Protein AF-A0A1Y3MSD5-F1 (afdb_monomer_lite)

Secondary structure (DSSP, 8-state):
------------------PPEEEEEEE--S-TTSEEEEEETTEEEEPEEEETTEEEEEEE--S--EEEEEEE-TTS-EEEE-SS-EE--GGGGGS-EETT-------PPPPP--S--S-SS--TT-PPPPTT----------HHHHHHHHH--B-GGG-B-PPPP-GGG----TTS-HHHHHHHHHHHHHHHHSPPP---------------------

Sequence (218 aa):
MKFQNIAFTLTNLAIMVRAAIWKFNAVSLMDPSYTLGIKYENNIIKMESTNFPVFTANITSSSSTEYKYVILNSNGNIVSEEEFDRNYTSSVSSINEVFNRKNKNVTIKSLPQVYEKFFKDGTTNYKKYEDNQIYTVYAKCDEETYKELKYKPLLEEYVKNEVGYDVNLLVNDAEFGLKQWIEMRSGQCKKYVTPPKKVVVTKVVTKVVTKVVTKTKQ

Foldseek 3Di:
DDDDDDDDPPPPPPPPPQFDKDKAKEFEPDDPQKWKWKQDPNDIGTWDDPDPRITMDIDRDDDAQKMWMFIAGPVRDTPDTAPDIDGDDPCNNVDYHYHNDDDDDDDDDDDPPPDDDPDPPDPPPDDDDDPPADFDDDDPDDPVVVVCCVVPQADPPRDGPDDDDDPVRRDRPCVCPPVNVCVVVVVVVCVVPPPPDPPPPPPPDDDDDDDDDDDDDD

Radius of gyration: 34.6 Å; chains: 1; bounding box: 72×58×151 Å

Structure (mmCIF, N/CA/C/O backbone):
data_AF-A0A1Y3MSD5-F1
#
_entry.id   AF-A0A1Y3MSD5-F1
#
loop_
_atom_site.group_PDB
_atom_site.id
_atom_site.type_symbol
_atom_site.label_atom_id
_atom_site.label_alt_id
_atom_site.label_comp_id
_atom_site.label_asym_id
_atom_site.label_entity_id
_atom_site.label_seq_id
_atom_site.pdbx_PDB_ins_code
_atom_site.Cartn_x
_atom_site.Cartn_y
_atom_site.Cartn_z
_atom_site.occupancy
_atom_site.B_iso_or_equiv
_atom_site.auth_seq_id
_atom_site.auth_comp_id
_atom_site.auth_asym_id
_atom_site.auth_atom_id
_atom_site.pdbx_PDB_model_num
ATOM 1 N N . MET A 1 1 ? -28.214 35.144 58.617 1.00 39.72 1 MET A N 1
ATOM 2 C CA . MET A 1 1 ? -28.220 34.174 57.499 1.00 39.72 1 MET A CA 1
ATOM 3 C C . MET A 1 1 ? -27.413 34.774 56.361 1.00 39.72 1 MET A C 1
ATOM 5 O O . MET A 1 1 ? -27.698 35.903 55.988 1.00 39.72 1 MET A O 1
ATOM 9 N N . LYS A 1 2 ? -26.333 34.112 55.928 1.00 37.09 2 LYS A N 1
ATOM 10 C CA . LYS A 1 2 ? -25.334 34.654 54.991 1.00 37.09 2 LYS A CA 1
ATOM 11 C C . LYS A 1 2 ? -25.398 33.931 53.638 1.00 37.09 2 LYS A C 1
ATOM 13 O O . LYS A 1 2 ? -25.642 32.733 53.587 1.00 37.09 2 LYS A O 1
ATOM 18 N N . PHE A 1 3 ? -25.200 34.752 52.613 1.00 46.25 3 PHE A N 1
ATOM 19 C CA . PHE A 1 3 ? -25.298 34.611 51.161 1.00 46.25 3 PHE A CA 1
ATOM 20 C C . PHE A 1 3 ? -25.079 33.239 50.502 1.00 46.25 3 PHE A C 1
ATOM 22 O O . PHE A 1 3 ? -24.047 32.592 50.661 1.00 46.25 3 PHE A O 1
ATOM 29 N N . GLN A 1 4 ? -26.073 32.901 49.673 1.00 60.88 4 GLN A N 1
ATOM 30 C CA . GLN A 1 4 ? -26.041 31.961 48.554 1.00 60.88 4 GLN A CA 1
ATOM 31 C C . GLN A 1 4 ? -25.324 32.560 47.325 1.00 60.88 4 GLN A C 1
ATOM 33 O O . GLN A 1 4 ? -25.215 33.779 47.200 1.00 60.88 4 GLN A O 1
ATOM 38 N N . ASN A 1 5 ? -24.991 31.660 46.389 1.00 52.12 5 ASN A N 1
ATOM 39 C CA . ASN A 1 5 ? -24.639 31.847 44.971 1.00 52.12 5 ASN A CA 1
ATOM 40 C C . ASN A 1 5 ? -23.141 31.811 44.628 1.00 52.12 5 ASN A C 1
ATOM 42 O O . ASN A 1 5 ? -22.511 32.825 44.346 1.00 52.12 5 ASN A O 1
ATOM 46 N N . ILE A 1 6 ? -22.607 30.586 44.554 1.00 63.12 6 ILE A N 1
ATOM 47 C CA . ILE A 1 6 ? -21.415 30.269 43.759 1.00 63.12 6 ILE A CA 1
ATOM 48 C C . ILE A 1 6 ? -21.888 30.051 42.318 1.00 63.12 6 ILE A C 1
ATOM 50 O O . ILE A 1 6 ? -22.542 29.055 42.011 1.00 63.12 6 ILE A O 1
ATOM 54 N N . ALA A 1 7 ? -21.590 31.009 41.443 1.00 58.91 7 ALA A N 1
ATOM 55 C CA . ALA A 1 7 ? -21.810 30.890 40.010 1.00 58.91 7 ALA A CA 1
ATOM 56 C C . ALA A 1 7 ? -20.766 29.932 39.411 1.00 58.91 7 ALA A C 1
ATOM 58 O O . ALA A 1 7 ? -19.595 30.279 39.282 1.00 58.91 7 ALA A O 1
ATOM 59 N N . PHE A 1 8 ? -21.192 28.720 39.054 1.00 57.91 8 PHE A N 1
ATOM 60 C CA . PHE A 1 8 ? -20.407 27.794 38.238 1.00 57.91 8 PHE A CA 1
ATOM 61 C C . PHE A 1 8 ? -20.522 28.228 36.771 1.00 57.91 8 PHE A C 1
ATOM 63 O O . PHE A 1 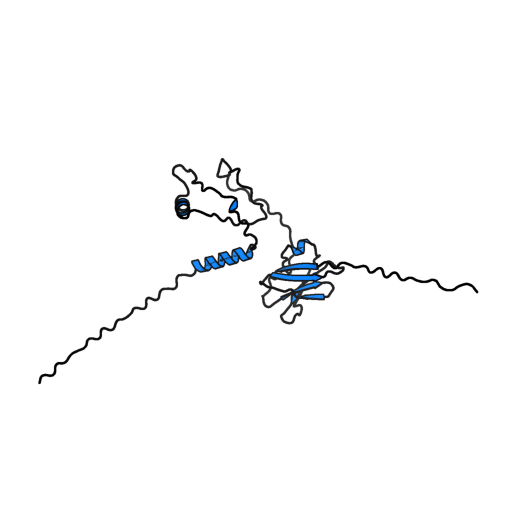8 ? -21.443 27.833 36.056 1.00 57.91 8 PHE A O 1
ATOM 70 N N . THR A 1 9 ? -19.607 29.078 36.308 1.00 60.19 9 THR A N 1
ATOM 71 C CA . THR A 1 9 ? -19.428 29.320 34.874 1.00 60.19 9 THR A CA 1
ATOM 72 C C . THR A 1 9 ? -18.738 28.101 34.271 1.00 60.19 9 THR A C 1
ATOM 74 O O . THR A 1 9 ? -17.520 27.958 34.306 1.00 60.19 9 THR A O 1
ATOM 77 N N . LEU A 1 10 ? -19.555 27.183 33.758 1.00 54.72 10 LEU A N 1
ATOM 78 C CA . LEU A 1 10 ? -19.132 25.997 33.024 1.00 54.72 10 LEU A CA 1
ATOM 79 C C . LEU A 1 10 ? -18.496 26.443 31.695 1.00 54.72 10 LEU A C 1
ATOM 81 O O . LEU A 1 10 ? -19.175 26.630 30.685 1.00 54.72 10 LEU A O 1
ATOM 85 N N . THR A 1 11 ? -17.188 26.681 31.695 1.00 59.94 11 THR A N 1
ATOM 86 C CA . THR A 1 11 ? -16.409 26.881 30.474 1.00 59.94 11 THR A CA 1
ATOM 87 C C . THR A 1 11 ? -16.368 25.562 29.708 1.00 59.94 11 THR A C 1
ATOM 89 O O . THR A 1 11 ? -15.541 24.693 29.969 1.00 59.94 11 THR A O 1
ATOM 92 N N . ASN A 1 12 ? -17.282 25.409 28.746 1.00 54.91 12 ASN A N 1
ATOM 93 C CA . ASN A 1 12 ? -17.209 24.382 27.711 1.00 54.91 12 ASN A CA 1
ATOM 94 C C . ASN A 1 12 ? -15.973 24.652 26.847 1.00 54.91 12 ASN A C 1
ATOM 96 O O . ASN A 1 12 ? -16.038 25.332 25.823 1.00 54.91 12 ASN A O 1
ATOM 100 N N . LEU A 1 13 ? -14.824 24.148 27.292 1.00 65.38 13 LEU A N 1
ATOM 101 C CA . LEU A 1 13 ? -13.618 24.082 26.490 1.00 65.38 13 LEU A CA 1
ATOM 102 C C . LEU A 1 13 ? -13.884 23.057 25.382 1.00 65.38 13 LEU A C 1
ATOM 104 O O . LEU A 1 13 ? -13.690 21.858 25.561 1.00 65.38 13 LEU A O 1
ATOM 108 N N . ALA A 1 14 ? -14.415 23.528 24.255 1.00 68.62 14 ALA A N 1
ATOM 109 C CA . ALA A 1 14 ? -14.602 22.720 23.065 1.00 68.62 14 ALA A CA 1
ATOM 110 C C . ALA A 1 14 ? -13.220 22.321 22.536 1.00 68.62 14 ALA A C 1
ATOM 112 O O . ALA A 1 14 ? -12.566 23.073 21.811 1.00 68.62 14 ALA A O 1
ATOM 113 N N . ILE A 1 15 ? -12.750 21.142 22.937 1.00 66.00 15 ILE A N 1
ATOM 114 C CA . ILE A 1 15 ? -11.552 20.529 22.378 1.00 66.00 15 ILE A CA 1
ATOM 115 C C . ILE A 1 15 ? -11.908 20.136 20.942 1.00 66.00 15 ILE A C 1
ATOM 117 O O . ILE A 1 15 ? -12.483 19.080 20.691 1.00 66.00 15 ILE A O 1
ATOM 121 N N . MET A 1 16 ? -11.602 21.014 19.986 1.00 64.50 16 MET A N 1
ATOM 122 C CA . MET A 1 16 ? -11.634 20.680 18.565 1.00 64.50 16 MET A CA 1
ATOM 123 C C . MET A 1 16 ? -10.476 19.727 18.268 1.00 64.50 16 MET A C 1
ATOM 125 O O . MET A 1 16 ? -9.394 20.143 17.851 1.00 64.50 16 MET A O 1
ATOM 129 N N . VAL A 1 17 ? -10.695 18.435 18.508 1.00 73.81 17 VAL A N 1
ATOM 130 C CA . VAL A 1 17 ? -9.801 17.392 18.010 1.00 73.81 17 VAL A CA 1
ATOM 131 C C . VAL A 1 17 ? -9.923 17.410 16.491 1.00 73.81 17 VAL A C 1
ATOM 133 O O . VAL A 1 17 ? -10.960 17.057 15.931 1.00 73.81 17 VAL A O 1
ATOM 136 N N . ARG A 1 18 ? -8.881 17.887 15.807 1.00 78.75 18 ARG A N 1
ATOM 137 C CA . ARG A 1 18 ? -8.801 17.784 14.349 1.00 78.75 18 ARG A CA 1
ATOM 138 C C . ARG A 1 18 ? -8.644 16.308 14.003 1.00 78.75 18 ARG A C 1
ATOM 140 O O . ARG A 1 18 ? -7.556 15.762 14.161 1.00 78.75 18 ARG A O 1
ATOM 147 N N . ALA A 1 19 ? -9.724 15.678 13.559 1.00 87.06 19 ALA A N 1
ATOM 148 C CA . ALA A 1 19 ? -9.664 14.322 13.039 1.00 87.06 19 ALA A CA 1
ATOM 149 C C . ALA A 1 19 ? -8.763 14.300 11.794 1.00 87.06 19 ALA A C 1
ATOM 151 O O . ALA A 1 19 ? -8.952 15.093 10.866 1.00 87.06 19 ALA A O 1
ATOM 152 N N . ALA A 1 20 ? -7.747 13.439 11.792 1.00 93.19 20 ALA A N 1
ATOM 153 C CA . ALA A 1 20 ? -6.857 13.287 10.648 1.00 93.19 20 ALA A CA 1
ATOM 154 C C . ALA A 1 20 ? -7.530 12.398 9.597 1.00 93.19 20 ALA A C 1
ATOM 156 O O . ALA A 1 20 ? -8.211 11.441 9.941 1.00 93.19 20 ALA A O 1
ATOM 157 N N . ILE A 1 21 ? -7.340 12.678 8.309 1.00 96.19 21 ILE A N 1
ATOM 158 C CA . ILE A 1 21 ? -7.820 11.782 7.248 1.00 96.19 21 ILE A CA 1
ATOM 159 C C . ILE A 1 21 ? -6.703 10.792 6.927 1.00 96.19 21 ILE A C 1
ATOM 161 O O . ILE A 1 21 ? -5.599 11.188 6.550 1.00 96.19 21 ILE A O 1
ATOM 165 N N . TRP A 1 22 ? -6.981 9.506 7.090 1.00 97.19 22 TRP A N 1
ATOM 166 C CA . TRP A 1 22 ? -6.072 8.408 6.787 1.00 97.19 22 TRP A CA 1
ATOM 167 C C . TRP A 1 22 ? -6.411 7.800 5.447 1.00 97.19 22 TRP A C 1
ATOM 169 O O . TRP A 1 22 ? -7.567 7.482 5.181 1.00 97.19 22 TRP A O 1
ATOM 179 N N . LYS A 1 23 ? -5.387 7.629 4.615 1.00 97.88 23 LYS A N 1
ATOM 180 C CA . LYS A 1 23 ? -5.508 7.045 3.286 1.00 97.88 23 LYS A CA 1
ATOM 181 C C . LYS A 1 23 ? -4.870 5.668 3.302 1.00 97.88 23 LYS A C 1
ATOM 183 O O . LYS A 1 23 ? -3.721 5.524 3.712 1.00 97.88 23 LYS A O 1
ATOM 188 N N . PHE A 1 24 ? -5.602 4.685 2.804 1.00 98.12 24 PHE A N 1
ATOM 189 C CA . PHE A 1 24 ? -5.160 3.302 2.725 1.00 98.12 24 PHE A CA 1
ATOM 190 C C . PHE A 1 24 ? -5.106 2.863 1.268 1.00 98.12 24 PHE A C 1
ATOM 192 O O . PHE A 1 24 ? -6.048 3.115 0.513 1.00 98.12 24 PHE A O 1
ATOM 199 N N . ASN A 1 25 ? -4.031 2.168 0.897 1.00 97.94 25 ASN A N 1
ATOM 200 C CA . ASN A 1 25 ? -3.941 1.433 -0.360 1.00 97.94 25 ASN A CA 1
ATOM 201 C C . ASN A 1 25 ? -3.532 -0.003 -0.033 1.00 97.94 25 ASN A C 1
ATOM 203 O O . ASN A 1 25 ? -2.494 -0.240 0.589 1.00 97.94 25 ASN A O 1
ATOM 207 N N . ALA A 1 26 ? -4.346 -0.960 -0.456 1.00 98.00 26 ALA A N 1
ATOM 208 C CA . ALA A 1 26 ? -4.125 -2.360 -0.144 1.00 98.00 26 ALA A CA 1
ATOM 209 C C . ALA A 1 26 ? -4.405 -3.252 -1.351 1.00 98.00 26 ALA A C 1
ATOM 211 O O . ALA A 1 26 ? -5.221 -2.942 -2.216 1.00 98.00 26 ALA A O 1
ATOM 212 N N . VAL A 1 27 ? -3.696 -4.371 -1.414 1.00 97.94 27 VAL A N 1
ATOM 213 C CA . VAL A 1 27 ? -3.759 -5.347 -2.494 1.00 97.94 27 VAL A CA 1
ATOM 214 C C . VAL A 1 27 ? -4.352 -6.635 -1.955 1.00 97.94 27 VAL A C 1
ATOM 216 O O . VAL A 1 27 ? -3.830 -7.221 -1.002 1.00 97.94 27 VAL A O 1
ATOM 219 N N . SER A 1 28 ? -5.417 -7.100 -2.603 1.00 96.94 28 SER A N 1
ATOM 220 C CA . SER A 1 28 ? -5.990 -8.417 -2.340 1.00 96.94 28 SER A CA 1
ATOM 221 C C . SER A 1 28 ? -5.405 -9.457 -3.294 1.00 96.94 28 SER A C 1
ATOM 223 O O . SER A 1 28 ? -5.269 -9.212 -4.488 1.00 96.94 28 SER A O 1
ATOM 225 N N . LEU A 1 29 ? -5.063 -10.636 -2.776 1.00 95.56 29 LEU A N 1
ATOM 226 C CA . LEU A 1 29 ? -4.683 -11.798 -3.594 1.00 95.56 29 LEU A CA 1
ATOM 227 C C . LEU A 1 29 ? -5.843 -12.793 -3.761 1.00 95.56 29 LEU A C 1
ATOM 229 O O . LEU A 1 29 ? -5.648 -13.871 -4.317 1.00 95.56 29 LEU A O 1
ATOM 233 N N . MET A 1 30 ? -7.023 -12.449 -3.242 1.00 95.69 30 MET A N 1
ATOM 234 C CA . MET A 1 30 ? -8.229 -13.273 -3.330 1.00 95.69 30 MET A CA 1
ATOM 235 C C . MET A 1 30 ? -8.888 -13.136 -4.706 1.00 95.69 30 MET A C 1
ATOM 237 O O . MET A 1 30 ? -8.516 -12.277 -5.501 1.00 95.69 30 MET A O 1
ATOM 241 N N . ASP A 1 31 ? -9.886 -13.975 -4.980 1.00 96.62 31 ASP A N 1
ATOM 242 C CA . ASP A 1 31 ? -10.682 -13.888 -6.205 1.00 96.62 31 ASP A CA 1
ATOM 243 C C . ASP A 1 31 ? -11.379 -12.508 -6.346 1.00 96.62 31 ASP A C 1
ATOM 245 O O . ASP A 1 31 ? -11.819 -11.952 -5.332 1.00 96.62 31 ASP A O 1
ATOM 249 N N . PRO A 1 32 ? -11.519 -11.947 -7.567 1.00 96.38 32 PRO A N 1
ATOM 250 C CA . PRO A 1 32 ? -12.167 -10.650 -7.795 1.00 96.38 32 PRO A CA 1
ATOM 251 C C . PRO A 1 32 ? -13.628 -10.545 -7.333 1.00 96.38 32 PRO A C 1
ATOM 253 O O . PRO A 1 32 ? -14.146 -9.436 -7.224 1.00 96.38 32 PRO A O 1
ATOM 256 N N . SER A 1 33 ? -14.310 -11.666 -7.071 1.00 96.81 33 SER A N 1
ATOM 257 C CA . SER A 1 33 ? -15.660 -11.676 -6.487 1.00 96.81 33 SER A CA 1
ATOM 258 C C . SER A 1 33 ? -15.710 -11.186 -5.034 1.00 96.81 33 SER A C 1
ATOM 260 O O . SER A 1 33 ? -16.786 -10.843 -4.539 1.00 96.81 33 SER A O 1
ATOM 262 N N . TYR A 1 34 ? -14.564 -11.119 -4.352 1.00 98.25 34 TYR A N 1
ATOM 263 C CA . TYR A 1 34 ? -14.452 -10.585 -3.000 1.00 98.25 34 TYR A CA 1
ATOM 264 C C . TYR A 1 34 ? -14.049 -9.111 -2.997 1.00 98.25 34 TYR A C 1
ATOM 266 O O . TYR A 1 34 ? -13.309 -8.633 -3.855 1.00 98.25 34 TYR A O 1
ATOM 274 N N . THR A 1 35 ? -14.492 -8.386 -1.972 1.00 98.31 35 THR A N 1
ATOM 275 C CA . THR A 1 35 ? -14.059 -7.007 -1.714 1.00 98.31 35 THR A CA 1
ATOM 276 C C . THR A 1 35 ? -13.178 -6.948 -0.470 1.00 98.31 35 THR A C 1
ATOM 278 O O . THR A 1 35 ? -13.358 -7.729 0.461 1.00 98.31 35 THR A O 1
ATOM 281 N N . LEU A 1 36 ? -12.225 -6.019 -0.438 1.00 98.56 36 LEU A N 1
ATOM 282 C CA . LEU A 1 36 ? -11.431 -5.739 0.754 1.00 98.56 36 LEU A CA 1
ATOM 283 C C . LEU A 1 36 ? -12.148 -4.703 1.635 1.00 98.56 36 LEU A C 1
ATOM 285 O O . LEU A 1 36 ? -12.780 -3.774 1.135 1.00 98.56 36 LEU A O 1
ATOM 289 N N . GLY A 1 37 ? -12.053 -4.855 2.947 1.00 98.56 37 GLY A N 1
ATOM 290 C CA . GLY A 1 37 ? -12.525 -3.896 3.937 1.00 98.56 37 GLY A CA 1
ATOM 291 C C . GLY A 1 37 ? -11.444 -3.600 4.970 1.00 98.56 37 GLY A C 1
ATOM 292 O O . GLY A 1 37 ? -10.479 -4.352 5.111 1.00 98.56 37 GLY A O 1
ATOM 293 N N . ILE A 1 38 ? -11.628 -2.514 5.711 1.00 98.44 38 ILE A N 1
ATOM 294 C CA . ILE A 1 38 ? -10.811 -2.149 6.867 1.00 98.44 38 ILE A CA 1
ATOM 295 C C . ILE A 1 38 ? -11.693 -2.243 8.102 1.00 98.44 38 ILE A C 1
ATOM 297 O O . ILE A 1 38 ? -12.754 -1.623 8.161 1.00 98.44 38 ILE A O 1
ATOM 301 N N . LYS A 1 39 ? -11.248 -3.012 9.090 1.00 98.12 39 LYS A N 1
ATOM 302 C CA . LYS A 1 39 ? -11.849 -3.077 10.416 1.00 98.12 39 LYS A CA 1
ATOM 303 C C . LYS A 1 39 ? -11.087 -2.134 11.345 1.00 98.12 39 LYS A C 1
ATOM 305 O O . LYS A 1 39 ? -9.883 -2.300 11.539 1.00 98.12 39 LYS A O 1
ATOM 310 N N . TYR A 1 40 ? -11.789 -1.144 11.884 1.00 97.19 40 TYR A N 1
ATOM 311 C CA . TYR A 1 40 ? -11.249 -0.061 12.706 1.00 97.19 40 TYR A CA 1
ATOM 312 C C . TYR A 1 40 ? -12.271 0.327 13.782 1.00 97.19 40 TYR A C 1
ATOM 314 O O . TYR A 1 40 ? -13.419 0.615 13.454 1.00 97.19 40 TYR A O 1
ATOM 322 N N . GLU A 1 41 ? -11.882 0.303 15.062 1.00 95.31 41 GLU A N 1
ATOM 323 C CA . GLU A 1 41 ? -12.768 0.613 16.206 1.00 95.31 41 GLU A CA 1
ATOM 324 C C . GLU A 1 41 ? -14.131 -0.113 16.157 1.00 95.31 41 GLU A C 1
ATOM 326 O O . GLU A 1 41 ? -15.186 0.492 16.322 1.00 95.31 41 GLU A O 1
ATOM 331 N N . ASN A 1 42 ? -14.121 -1.424 15.885 1.00 95.00 42 ASN A N 1
ATOM 332 C CA . ASN A 1 42 ? -15.314 -2.270 15.681 1.00 95.00 42 ASN A CA 1
ATOM 333 C C . ASN A 1 42 ? -16.205 -1.907 14.480 1.00 95.00 42 ASN A C 1
ATOM 335 O O . ASN A 1 42 ? -17.196 -2.592 14.234 1.00 95.00 42 ASN A O 1
ATOM 339 N N . ASN A 1 43 ? -15.842 -0.896 13.696 1.00 96.38 43 ASN A N 1
ATOM 340 C CA . ASN A 1 43 ? -16.503 -0.564 12.444 1.00 96.38 43 ASN A CA 1
ATOM 341 C C . ASN A 1 43 ? -15.796 -1.252 11.279 1.00 96.38 43 ASN A C 1
ATOM 343 O O . ASN A 1 43 ? -14.582 -1.455 11.300 1.00 96.38 43 ASN A O 1
ATOM 347 N N . ILE A 1 44 ? -16.559 -1.597 10.247 1.00 98.12 44 ILE A N 1
ATOM 348 C CA . ILE A 1 44 ? -16.033 -2.166 9.007 1.00 98.12 44 ILE A CA 1
ATOM 349 C C . ILE A 1 44 ? -16.327 -1.176 7.893 1.00 98.12 44 ILE A C 1
ATOM 351 O O . ILE A 1 44 ? -17.481 -0.848 7.626 1.00 98.12 44 ILE A O 1
ATOM 355 N N . ILE A 1 45 ? -15.274 -0.716 7.234 1.00 98.12 45 ILE A N 1
ATOM 356 C CA . ILE A 1 45 ? -15.354 0.209 6.113 1.00 98.12 45 ILE A CA 1
ATOM 357 C C . ILE A 1 45 ? -14.964 -0.566 4.862 1.00 98.12 45 ILE A C 1
ATOM 359 O O . ILE A 1 45 ? -13.838 -1.050 4.740 1.00 98.12 45 ILE A O 1
ATOM 363 N N . LYS A 1 46 ? -15.910 -0.711 3.934 1.00 98.38 46 LYS A N 1
ATOM 364 C CA . LYS A 1 46 ? -15.657 -1.331 2.633 1.00 98.38 46 LYS A CA 1
ATOM 365 C C . LYS A 1 46 ? -14.696 -0.447 1.833 1.00 98.38 46 LYS A C 1
ATOM 367 O O . LYS A 1 46 ? -14.887 0.764 1.767 1.00 98.38 46 LYS A O 1
ATOM 372 N N . MET A 1 47 ? -13.663 -1.048 1.249 1.00 98.44 47 MET A N 1
ATOM 373 C CA . MET A 1 47 ? -12.743 -0.347 0.358 1.00 98.44 47 MET A CA 1
ATOM 374 C C . MET A 1 47 ? -13.240 -0.422 -1.085 1.00 98.44 47 MET A C 1
ATOM 376 O O . MET A 1 47 ? -13.833 -1.419 -1.499 1.00 98.44 47 MET A O 1
ATOM 380 N N . GLU A 1 48 ? -12.930 0.605 -1.867 1.00 98.00 48 GLU A N 1
ATOM 381 C CA . GLU A 1 48 ? -13.300 0.687 -3.278 1.00 98.00 48 GLU A CA 1
ATOM 382 C C . GLU A 1 48 ? -12.116 0.301 -4.169 1.00 98.00 48 GLU A C 1
ATOM 384 O O . GLU A 1 48 ? -10.965 0.621 -3.864 1.00 98.00 48 GLU A O 1
ATOM 389 N N . SER A 1 49 ? -12.383 -0.370 -5.291 1.00 97.00 49 SER A N 1
ATOM 390 C CA . SER A 1 49 ? -11.366 -0.721 -6.288 1.00 97.00 49 SER A CA 1
ATOM 391 C C . SER A 1 49 ? -11.738 -0.141 -7.643 1.00 97.00 49 SER A C 1
ATOM 393 O O . SER A 1 49 ? -12.793 -0.451 -8.189 1.00 97.00 49 SER A O 1
ATOM 395 N N . THR A 1 50 ? -10.854 0.685 -8.200 1.00 90.88 50 THR A N 1
ATOM 396 C CA . THR A 1 50 ? -10.951 1.119 -9.600 1.00 90.88 50 THR A CA 1
ATOM 397 C C . THR A 1 50 ? -10.286 0.112 -10.535 1.00 90.88 50 THR A C 1
ATOM 399 O O . THR A 1 50 ? -10.814 -0.164 -11.606 1.00 90.88 50 THR A O 1
ATOM 402 N N . ASN A 1 51 ? -9.160 -0.471 -10.106 1.00 89.25 51 ASN A N 1
ATOM 403 C CA . ASN A 1 51 ? -8.389 -1.469 -10.842 1.00 89.25 51 ASN A CA 1
ATOM 404 C C . ASN A 1 51 ? -7.997 -2.623 -9.907 1.00 89.25 51 ASN A C 1
ATOM 406 O O . ASN A 1 51 ? -7.055 -2.507 -9.113 1.00 89.25 51 ASN A O 1
ATOM 410 N N . PHE A 1 52 ? -8.685 -3.762 -10.027 1.00 91.31 52 PHE A N 1
ATOM 411 C CA . PHE A 1 52 ? -8.312 -4.980 -9.306 1.00 91.31 52 PHE A CA 1
ATOM 412 C C . PHE A 1 52 ? -6.857 -5.355 -9.637 1.00 91.31 52 PHE A C 1
ATOM 414 O O . PHE A 1 52 ? -6.454 -5.287 -10.804 1.00 91.31 52 PHE A O 1
ATOM 421 N N . PRO A 1 53 ? -6.023 -5.744 -8.654 1.00 96.81 53 PRO A N 1
ATOM 422 C CA . PRO A 1 53 ? -6.295 -6.118 -7.262 1.00 96.81 53 PRO A CA 1
ATOM 423 C C . PRO A 1 53 ? -6.115 -5.001 -6.221 1.00 96.81 53 PRO A C 1
ATOM 425 O O . PRO A 1 53 ? -5.960 -5.306 -5.039 1.00 96.81 53 PRO A O 1
ATOM 428 N N . VAL A 1 54 ? -6.049 -3.730 -6.628 1.00 97.12 54 VAL A N 1
ATOM 429 C CA . VAL A 1 54 ? -5.774 -2.607 -5.717 1.00 97.12 54 VAL A CA 1
ATOM 430 C C . VAL A 1 54 ? -7.080 -2.016 -5.193 1.00 97.12 54 VAL A C 1
ATOM 432 O O . VAL A 1 54 ? -7.978 -1.693 -5.968 1.00 97.12 54 VAL A O 1
ATOM 435 N N . PHE A 1 55 ? -7.157 -1.841 -3.881 1.00 98.31 55 PHE A N 1
ATOM 436 C CA . PHE A 1 55 ? -8.274 -1.247 -3.161 1.00 98.31 55 PHE A CA 1
ATOM 437 C C . PHE A 1 55 ? -7.799 -0.008 -2.408 1.00 98.31 55 PHE A C 1
ATOM 439 O O . PHE A 1 55 ? -6.680 0.032 -1.891 1.00 98.31 55 PHE A O 1
ATOM 446 N N . THR A 1 56 ? -8.665 0.995 -2.325 1.00 98.38 56 THR A N 1
ATOM 447 C CA . THR A 1 56 ? -8.393 2.265 -1.650 1.00 98.38 56 THR A CA 1
ATOM 448 C C . THR A 1 56 ? -9.548 2.657 -0.741 1.00 98.38 56 THR A C 1
ATOM 450 O O . THR A 1 56 ? -10.709 2.380 -1.043 1.00 98.38 56 THR A O 1
ATOM 453 N N . ALA A 1 57 ? -9.229 3.299 0.377 1.00 98.25 57 ALA A N 1
ATOM 454 C CA . ALA A 1 57 ? -10.217 3.881 1.276 1.00 98.25 57 ALA A CA 1
ATOM 455 C C . ALA A 1 57 ? -9.626 5.076 2.022 1.00 98.25 57 ALA A C 1
ATOM 457 O O . ALA A 1 57 ? -8.417 5.138 2.257 1.00 98.25 57 ALA A O 1
ATOM 458 N N . ASN A 1 58 ? -10.504 5.996 2.416 1.00 97.88 58 ASN A N 1
ATOM 459 C CA . ASN A 1 58 ? -10.173 7.095 3.310 1.00 97.88 58 ASN A CA 1
ATOM 460 C C . ASN A 1 58 ? -10.997 6.953 4.591 1.00 97.88 58 ASN A C 1
ATOM 462 O O . ASN A 1 58 ? -12.209 6.754 4.520 1.00 97.88 58 ASN A O 1
ATOM 466 N N . ILE A 1 59 ? -10.350 7.069 5.746 1.00 96.69 59 ILE A N 1
ATOM 467 C CA . ILE A 1 59 ? -10.991 7.000 7.061 1.00 96.69 59 ILE A CA 1
ATOM 468 C C . ILE A 1 59 ? -10.687 8.297 7.800 1.00 96.69 59 ILE A C 1
ATOM 470 O O . ILE A 1 59 ? -9.540 8.730 7.856 1.00 96.69 59 ILE A O 1
ATOM 474 N N . THR A 1 60 ? -11.706 8.921 8.378 1.00 95.38 60 THR A N 1
ATOM 475 C CA . THR A 1 60 ? -11.515 10.027 9.318 1.00 95.38 60 THR A CA 1
ATOM 476 C C . THR A 1 60 ? -11.125 9.427 10.665 1.00 95.38 60 THR A C 1
ATOM 478 O O . THR A 1 60 ? -11.954 8.796 11.317 1.00 95.38 60 THR A O 1
ATOM 481 N N . SER A 1 61 ? -9.858 9.559 11.046 1.00 87.25 61 SER A N 1
ATOM 482 C CA . SER A 1 61 ? -9.305 8.924 12.236 1.00 87.25 61 SER A CA 1
ATOM 483 C C . SER A 1 61 ? -9.856 9.541 13.512 1.00 87.25 61 SER A C 1
ATOM 485 O O . SER A 1 61 ? -9.967 10.763 13.649 1.00 87.25 61 SER A O 1
ATOM 487 N N . SER A 1 62 ? -10.136 8.674 14.471 1.00 85.31 62 SER A N 1
ATOM 488 C CA . SER A 1 62 ? -10.423 9.010 15.860 1.00 85.31 62 SER A CA 1
ATOM 489 C C . SER A 1 62 ? -9.153 8.761 16.690 1.00 85.31 62 SER A C 1
ATOM 491 O O . SER A 1 62 ? -8.053 9.112 16.254 1.00 85.31 62 SER A O 1
ATOM 493 N N . SER A 1 63 ? -9.286 8.224 17.904 1.00 86.75 63 SER A N 1
ATOM 494 C CA . SER A 1 63 ? -8.194 8.069 18.869 1.00 86.75 63 SER A CA 1
ATOM 495 C C . SER A 1 63 ? -7.283 6.865 18.621 1.00 86.75 63 SER A C 1
ATOM 497 O O . SER A 1 63 ? -6.113 6.927 18.995 1.00 86.75 63 SER A O 1
ATOM 499 N N . SER A 1 64 ? -7.788 5.771 18.041 1.00 94.00 64 SER A N 1
ATOM 500 C CA . SER A 1 64 ? -6.998 4.546 17.845 1.00 94.00 64 SER A CA 1
ATOM 501 C C . SER A 1 64 ? -6.204 4.583 16.544 1.00 94.00 64 SER A C 1
ATOM 503 O O . SER A 1 64 ? -6.727 5.066 15.551 1.00 94.00 64 SER A O 1
ATOM 505 N N . THR A 1 65 ? -4.989 4.026 16.509 1.00 96.69 65 THR A N 1
ATOM 506 C CA . THR A 1 65 ? -4.206 3.772 15.277 1.00 96.69 65 THR A CA 1
ATOM 507 C C . THR A 1 65 ? -4.264 2.333 14.795 1.00 96.69 65 THR A C 1
ATOM 509 O O . THR A 1 65 ? -3.697 2.023 13.746 1.00 96.69 65 THR A O 1
ATOM 512 N N . GLU A 1 66 ? -4.935 1.459 15.537 1.00 97.62 66 GLU A N 1
ATOM 513 C CA . GLU A 1 66 ? -4.975 0.031 15.251 1.00 97.62 66 GLU A CA 1
ATOM 514 C C . GLU A 1 66 ? -6.065 -0.312 14.238 1.00 97.62 66 GLU A C 1
ATOM 516 O O . GLU A 1 66 ? -7.205 0.141 14.353 1.00 97.62 66 GLU A O 1
ATOM 521 N N . TYR A 1 67 ? -5.724 -1.128 13.245 1.00 97.94 67 TYR A N 1
ATOM 522 C CA . TYR A 1 67 ? -6.658 -1.596 12.224 1.00 97.94 67 TYR A CA 1
ATOM 523 C C . TYR A 1 67 ? -6.285 -2.992 11.716 1.00 97.94 67 TYR A C 1
ATOM 525 O O . TYR A 1 67 ? -5.160 -3.466 11.891 1.00 97.94 67 TYR A O 1
ATOM 533 N N . LYS A 1 68 ? -7.234 -3.637 11.036 1.00 98.50 68 LYS A N 1
ATOM 534 C CA . LYS A 1 68 ? -7.048 -4.902 10.313 1.00 98.50 68 LYS A CA 1
ATOM 535 C C . LYS A 1 68 ? -7.695 -4.829 8.943 1.00 98.50 68 LYS A C 1
ATOM 537 O O . LYS A 1 68 ? -8.731 -4.181 8.786 1.00 98.50 68 LYS A O 1
ATOM 542 N N . TYR A 1 69 ? -7.146 -5.538 7.965 1.00 98.56 69 TYR A N 1
ATOM 543 C CA . TYR A 1 69 ? -7.892 -5.800 6.739 1.00 98.56 69 TYR A CA 1
ATOM 544 C C . TYR A 1 69 ? -8.829 -7.002 6.913 1.00 98.56 69 TYR A C 1
ATOM 546 O O . TYR A 1 69 ? -8.530 -7.962 7.627 1.00 98.56 69 TYR A O 1
ATOM 554 N N . VAL A 1 70 ? -9.970 -6.955 6.232 1.00 98.69 70 VAL A N 1
ATOM 555 C CA . VAL A 1 70 ? -10.960 -8.037 6.177 1.00 98.69 70 VAL A CA 1
ATOM 556 C C . VAL A 1 70 ? -11.374 -8.299 4.735 1.00 98.69 70 VAL A C 1
ATOM 558 O O . VAL A 1 70 ? -11.426 -7.386 3.916 1.00 98.69 70 VAL A O 1
ATOM 561 N N . ILE A 1 71 ? -11.693 -9.548 4.420 1.00 98.56 71 ILE A N 1
ATOM 562 C CA . ILE A 1 71 ? -12.281 -9.944 3.143 1.00 98.56 71 ILE A CA 1
ATOM 563 C C . ILE A 1 71 ? -13.791 -10.024 3.316 1.00 98.56 71 ILE A C 1
ATOM 565 O O . ILE A 1 71 ? -14.285 -10.721 4.204 1.00 98.56 71 ILE A O 1
ATOM 569 N N . LEU A 1 72 ? -14.510 -9.323 2.449 1.00 98.62 72 LEU A N 1
ATOM 570 C CA . LEU A 1 72 ? -15.962 -9.246 2.421 1.00 98.62 72 LEU A CA 1
ATOM 571 C C . LEU A 1 72 ? -16.495 -10.005 1.203 1.00 98.62 72 LEU A C 1
ATOM 573 O O . LEU A 1 72 ? -15.948 -9.892 0.102 1.00 98.62 72 LEU A O 1
ATOM 577 N N . ASN A 1 73 ? -17.577 -10.761 1.383 1.00 98.31 73 ASN A N 1
ATOM 578 C CA . ASN A 1 73 ? -18.328 -11.320 0.254 1.00 98.31 73 ASN A CA 1
ATOM 579 C C . ASN A 1 73 ? -19.234 -10.262 -0.404 1.00 98.31 73 ASN A C 1
ATOM 581 O O . ASN A 1 73 ? -19.313 -9.117 0.045 1.00 98.31 73 ASN A O 1
ATOM 585 N N . SER A 1 74 ? -19.963 -10.652 -1.453 1.00 97.25 74 SER A N 1
ATOM 586 C CA . SER A 1 74 ? -20.909 -9.779 -2.168 1.00 97.25 74 SER A CA 1
ATOM 587 C C . SER A 1 74 ? -21.996 -9.168 -1.275 1.00 97.25 74 SER A C 1
ATOM 589 O O . SER A 1 74 ? -22.514 -8.101 -1.590 1.00 97.25 74 SER A O 1
ATOM 591 N N . ASN A 1 75 ? -22.322 -9.824 -0.158 1.00 97.69 75 ASN A N 1
ATOM 592 C CA . ASN A 1 75 ? -23.332 -9.373 0.801 1.00 97.69 75 ASN A CA 1
ATOM 593 C C . ASN A 1 75 ? -22.747 -8.439 1.875 1.00 97.69 75 ASN A C 1
ATOM 595 O O . ASN A 1 75 ? -23.480 -7.982 2.745 1.00 97.69 75 ASN A O 1
ATOM 599 N N . GLY A 1 76 ? -21.436 -8.175 1.846 1.00 97.56 76 GLY A N 1
ATOM 600 C CA . GLY A 1 76 ? -20.744 -7.361 2.845 1.00 97.56 76 GLY A CA 1
ATOM 601 C C . GLY A 1 76 ? -20.408 -8.095 4.147 1.00 97.56 76 GLY A C 1
ATOM 602 O O . GLY A 1 76 ? -19.936 -7.457 5.083 1.00 97.56 76 GLY A O 1
ATOM 603 N N . ASN A 1 77 ? -20.605 -9.416 4.224 1.00 98.38 77 ASN A N 1
ATOM 604 C CA . ASN A 1 77 ? -20.243 -10.199 5.409 1.00 98.38 77 ASN A CA 1
ATOM 605 C C . ASN A 1 77 ? -18.746 -10.535 5.399 1.00 98.38 77 ASN A C 1
ATOM 607 O O . ASN A 1 77 ? -18.191 -10.845 4.340 1.00 98.38 77 ASN A O 1
ATOM 611 N N . ILE A 1 78 ? -18.114 -10.538 6.579 1.00 98.44 78 ILE A N 1
ATOM 612 C CA . ILE A 1 78 ? -16.712 -10.950 6.739 1.00 98.44 78 ILE A CA 1
ATOM 613 C C . ILE A 1 78 ? -16.581 -12.450 6.458 1.00 98.44 78 ILE A C 1
ATOM 615 O O . ILE A 1 78 ? -17.238 -13.272 7.092 1.00 98.44 78 ILE A O 1
ATOM 619 N N . VAL A 1 79 ? -15.698 -12.791 5.522 1.00 98.31 79 VAL A N 1
ATOM 620 C CA . VAL A 1 79 ? -15.304 -14.169 5.187 1.00 98.31 79 VAL A CA 1
ATOM 621 C C . VAL A 1 79 ? -13.947 -14.516 5.793 1.00 98.31 79 VAL A C 1
ATOM 623 O O . VAL A 1 79 ? -13.719 -15.656 6.183 1.00 98.31 79 VAL A O 1
ATOM 626 N N . SER A 1 80 ? -13.043 -13.538 5.874 1.00 98.31 80 SER A N 1
ATOM 627 C CA . SER A 1 80 ? -11.705 -13.703 6.443 1.00 98.31 80 SER A CA 1
ATOM 628 C C . SER A 1 80 ? -11.247 -12.400 7.088 1.00 98.31 80 SER A C 1
ATOM 630 O O . SER A 1 80 ? -11.530 -11.321 6.575 1.00 98.31 80 SER A O 1
ATOM 632 N N . GLU A 1 81 ? -10.495 -12.500 8.177 1.00 98.56 81 GLU A N 1
ATOM 633 C CA . GLU A 1 81 ? -9.878 -11.376 8.891 1.00 98.56 81 GLU A CA 1
ATOM 634 C C . GLU A 1 81 ? -8.379 -11.657 9.050 1.00 98.56 81 GLU A C 1
ATOM 636 O O . GLU A 1 81 ? -7.982 -12.820 9.134 1.00 98.56 81 GLU A O 1
ATOM 641 N N . GLU A 1 82 ? -7.536 -10.622 9.023 1.00 98.38 82 GLU A N 1
ATOM 642 C CA . GLU A 1 82 ? -6.105 -10.794 9.302 1.00 98.38 82 GLU A CA 1
ATOM 643 C C . GLU A 1 82 ? -5.864 -11.283 10.738 1.00 98.38 82 GLU A C 1
ATOM 645 O O . GLU A 1 82 ? -6.506 -10.836 11.688 1.00 98.38 82 GLU A O 1
ATOM 650 N N . GLU A 1 83 ? -4.869 -12.154 10.913 1.00 97.88 83 GLU A N 1
ATOM 651 C CA . GLU A 1 83 ? -4.512 -12.717 12.225 1.00 97.88 83 GLU A CA 1
ATOM 652 C C . GLU A 1 83 ? -3.693 -11.756 13.107 1.00 97.88 83 GLU A C 1
ATOM 654 O O . GLU A 1 83 ? -3.382 -12.067 14.255 1.00 97.88 83 GLU A O 1
ATOM 659 N N . PHE A 1 84 ? -3.311 -10.588 12.587 1.00 98.12 84 PHE A N 1
ATOM 660 C CA . PHE A 1 84 ? -2.485 -9.608 13.290 1.00 98.12 84 PHE A CA 1
ATOM 661 C C . PHE A 1 84 ? -3.042 -8.198 13.136 1.00 98.12 84 PHE A C 1
ATOM 663 O O . PHE A 1 84 ? -3.569 -7.844 12.087 1.00 98.12 84 PHE A O 1
ATOM 670 N N . ASP A 1 85 ? -2.889 -7.388 14.179 1.00 97.75 85 ASP A N 1
ATOM 671 C CA . ASP A 1 85 ? -3.218 -5.966 14.143 1.00 97.75 85 ASP A CA 1
ATOM 672 C C . ASP A 1 85 ? -2.108 -5.165 13.454 1.00 97.75 85 ASP A C 1
ATOM 674 O O . ASP A 1 85 ? -0.910 -5.466 13.567 1.00 97.75 85 ASP A O 1
ATOM 678 N N . ARG A 1 86 ? -2.514 -4.134 12.717 1.00 97.94 86 ARG A N 1
ATOM 679 C CA . ARG A 1 86 ? -1.637 -3.143 12.095 1.00 97.94 86 ARG A CA 1
ATOM 680 C C . ARG A 1 86 ? -1.771 -1.826 12.837 1.00 97.94 86 ARG A C 1
ATOM 682 O O . ARG A 1 86 ? -2.827 -1.522 13.371 1.00 97.94 86 ARG A O 1
ATOM 689 N N . ASN A 1 87 ? -0.711 -1.027 12.812 1.00 97.50 87 ASN A N 1
ATOM 690 C CA . ASN A 1 87 ? -0.722 0.335 13.329 1.00 97.50 87 ASN A CA 1
ATOM 691 C C . ASN A 1 87 ? -0.533 1.316 12.179 1.00 97.50 87 ASN A C 1
ATOM 693 O O . ASN A 1 87 ? 0.398 1.171 11.384 1.00 97.50 87 ASN A O 1
ATOM 697 N N . TYR A 1 88 ? -1.428 2.293 12.068 1.00 97.31 88 TYR A N 1
ATOM 698 C CA . TYR A 1 88 ? -1.360 3.283 11.006 1.00 97.31 88 TYR A CA 1
ATOM 699 C C . TYR A 1 88 ? -0.195 4.246 11.240 1.00 97.31 88 TYR A C 1
ATOM 701 O O . TYR A 1 88 ? -0.022 4.798 12.326 1.00 97.31 88 TYR A O 1
ATOM 709 N N . THR A 1 89 ? 0.585 4.485 10.189 1.00 96.31 89 THR A N 1
ATOM 710 C CA . THR A 1 89 ? 1.628 5.513 10.141 1.00 96.31 89 THR A CA 1
ATOM 711 C C . THR A 1 89 ? 1.420 6.380 8.905 1.00 96.31 89 THR A C 1
ATOM 713 O O . THR A 1 89 ? 0.807 5.954 7.928 1.00 96.31 89 THR A O 1
ATOM 716 N N . SER A 1 90 ? 1.972 7.594 8.891 1.00 94.19 90 SER A N 1
ATOM 717 C CA . SER A 1 90 ? 1.871 8.484 7.724 1.00 94.19 90 SER A CA 1
ATOM 718 C C . SER A 1 90 ? 2.414 7.850 6.435 1.00 94.19 90 SER A C 1
ATOM 720 O O . SER A 1 90 ? 1.880 8.099 5.356 1.00 94.19 90 SER A O 1
ATOM 722 N N . SER A 1 91 ? 3.416 6.972 6.541 1.00 94.31 91 SER A N 1
ATOM 723 C CA . SER A 1 91 ? 3.978 6.228 5.410 1.00 94.31 91 SER A CA 1
ATOM 724 C C . SER A 1 91 ? 3.027 5.198 4.791 1.00 94.31 91 SER A C 1
ATOM 726 O O . SER A 1 91 ? 3.212 4.869 3.621 1.00 94.31 91 SER A O 1
ATOM 728 N N . VAL A 1 92 ? 2.002 4.720 5.516 1.00 96.19 92 VAL A N 1
ATOM 729 C CA . VAL A 1 92 ? 0.993 3.778 4.985 1.00 96.19 92 VAL A CA 1
ATOM 730 C C . VAL A 1 92 ? 0.278 4.378 3.774 1.00 96.19 92 VAL A C 1
ATOM 732 O O . VAL A 1 92 ? 0.051 3.686 2.786 1.00 96.19 92 VAL A O 1
ATOM 735 N N . SER A 1 93 ? 0.022 5.689 3.796 1.00 95.25 93 SER A N 1
ATOM 736 C CA . SER A 1 93 ? -0.642 6.396 2.693 1.00 95.25 93 SER A CA 1
ATOM 737 C C . SER A 1 93 ? 0.117 6.354 1.359 1.00 95.25 93 SER A C 1
ATOM 739 O O . SER A 1 93 ? -0.494 6.544 0.302 1.00 95.25 93 SER A O 1
ATOM 741 N N . SER A 1 94 ? 1.423 6.072 1.406 1.00 94.62 94 SER A N 1
ATOM 742 C CA . SER A 1 94 ? 2.333 6.077 0.256 1.00 94.62 94 SER A CA 1
ATOM 743 C C . SER A 1 94 ? 2.727 4.681 -0.229 1.00 94.62 94 SER A C 1
ATOM 745 O O . SER A 1 94 ? 3.451 4.570 -1.216 1.00 94.62 94 SER A O 1
ATOM 747 N N . ILE A 1 95 ? 2.294 3.614 0.447 1.00 94.81 95 ILE A N 1
ATOM 748 C CA . ILE A 1 95 ? 2.623 2.233 0.074 1.00 94.81 95 ILE A CA 1
ATOM 749 C C . ILE A 1 95 ? 1.362 1.435 -0.257 1.00 94.81 95 ILE A C 1
ATOM 751 O O . ILE A 1 95 ? 0.256 1.796 0.137 1.00 94.81 95 ILE A O 1
ATOM 755 N N . ASN A 1 96 ? 1.553 0.337 -0.990 1.00 96.81 96 ASN A N 1
ATOM 756 C CA . ASN A 1 96 ? 0.523 -0.666 -1.234 1.00 96.81 96 ASN A CA 1
ATOM 757 C C . ASN A 1 96 ? 0.773 -1.847 -0.303 1.00 96.81 96 ASN A C 1
ATOM 759 O O . ASN A 1 96 ? 1.689 -2.640 -0.531 1.00 96.81 96 ASN A O 1
ATOM 763 N N . GLU A 1 97 ? -0.026 -1.962 0.747 1.00 97.19 97 GLU A N 1
ATOM 764 C CA . GLU A 1 97 ? 0.043 -3.117 1.635 1.00 97.19 97 GLU A CA 1
ATOM 765 C C . GLU A 1 97 ? -0.601 -4.339 0.983 1.00 97.19 97 GLU A C 1
ATOM 767 O O . GLU A 1 97 ? -1.405 -4.216 0.063 1.00 97.19 97 GLU A O 1
ATOM 772 N N . VAL A 1 98 ? -0.259 -5.540 1.442 1.00 98.12 98 VAL A N 1
ATOM 773 C CA . VAL A 1 98 ? -0.850 -6.778 0.919 1.00 98.12 98 VAL A CA 1
ATOM 774 C C . VAL A 1 98 ? -1.600 -7.480 2.041 1.00 98.12 98 VAL A C 1
ATOM 776 O O . VAL A 1 98 ? -1.045 -7.665 3.129 1.00 98.12 98 VAL A O 1
ATOM 779 N N . PHE A 1 99 ? -2.842 -7.882 1.762 1.00 98.12 99 PHE A N 1
ATOM 780 C CA . PHE A 1 99 ? -3.677 -8.618 2.709 1.00 98.12 99 PHE A CA 1
ATOM 781 C C . PHE A 1 99 ? -2.947 -9.857 3.247 1.00 98.12 99 PHE A C 1
ATOM 783 O O . PHE A 1 99 ? -2.332 -10.617 2.492 1.00 98.12 99 PHE A O 1
ATOM 790 N N . ASN A 1 100 ? -3.021 -10.041 4.562 1.00 97.88 100 ASN A N 1
ATOM 791 C CA . ASN A 1 100 ? -2.400 -11.110 5.334 1.00 97.88 100 ASN A CA 1
ATOM 792 C C . ASN A 1 100 ? -0.870 -11.208 5.164 1.00 97.88 100 ASN A C 1
ATOM 794 O O . ASN A 1 100 ? -0.281 -12.288 5.229 1.00 97.88 100 ASN A O 1
ATOM 798 N N . ARG A 1 101 ? -0.196 -10.076 4.915 1.00 97.31 101 ARG A N 1
ATOM 799 C CA . ARG A 1 101 ? 1.272 -9.985 4.862 1.00 97.31 101 ARG A CA 1
ATOM 800 C C . ARG A 1 101 ? 1.782 -8.753 5.600 1.00 97.31 101 ARG A C 1
ATOM 802 O O . ARG A 1 101 ? 1.323 -7.638 5.360 1.00 97.31 101 ARG A O 1
ATOM 809 N N . LYS A 1 102 ? 2.782 -8.943 6.464 1.00 96.69 102 LYS A N 1
ATOM 810 C CA . LYS A 1 102 ? 3.491 -7.839 7.127 1.00 96.69 102 LYS A CA 1
ATOM 811 C C . LYS A 1 102 ? 4.507 -7.215 6.172 1.00 96.69 102 LYS A C 1
ATOM 813 O O . LYS A 1 102 ? 5.238 -7.934 5.489 1.00 96.69 102 LYS A O 1
ATOM 818 N N . ASN A 1 103 ? 4.575 -5.886 6.152 1.00 93.62 103 ASN A N 1
ATOM 819 C CA . ASN A 1 103 ? 5.579 -5.173 5.366 1.00 93.62 103 ASN A CA 1
ATOM 820 C C . ASN A 1 103 ? 6.972 -5.486 5.922 1.00 93.62 103 ASN A C 1
ATOM 822 O O . ASN A 1 103 ? 7.193 -5.450 7.133 1.00 93.62 103 ASN A O 1
ATOM 826 N N . LYS A 1 104 ? 7.916 -5.795 5.033 1.00 93.56 104 LYS A N 1
ATOM 827 C CA . LYS A 1 104 ? 9.310 -6.048 5.391 1.00 93.56 104 LYS A CA 1
ATOM 828 C C . LYS A 1 104 ? 10.192 -5.081 4.623 1.00 93.56 104 LYS A C 1
ATOM 830 O O . LYS A 1 104 ? 10.190 -5.085 3.397 1.00 93.56 104 LYS A O 1
ATOM 835 N N . ASN A 1 105 ? 10.984 -4.305 5.352 1.00 89.12 105 ASN A N 1
ATOM 836 C CA . ASN A 1 105 ? 12.047 -3.515 4.751 1.00 89.12 105 ASN A CA 1
ATOM 837 C C . ASN A 1 105 ? 13.211 -4.456 4.443 1.00 89.12 105 ASN A C 1
ATOM 839 O O . ASN A 1 105 ? 13.765 -5.089 5.345 1.00 89.12 105 ASN A O 1
ATOM 843 N N . VAL A 1 106 ? 13.542 -4.594 3.163 1.00 88.88 106 VAL A N 1
ATOM 844 C CA . VAL A 1 106 ? 14.664 -5.415 2.710 1.00 88.88 106 VAL A CA 1
ATOM 845 C C . VAL A 1 106 ? 15.698 -4.488 2.101 1.00 88.88 106 VAL A C 1
ATOM 847 O O . VAL A 1 106 ? 15.434 -3.830 1.100 1.00 88.88 106 VAL A O 1
ATOM 850 N N . THR A 1 107 ? 16.885 -4.454 2.697 1.00 88.44 107 THR A N 1
ATOM 851 C CA . THR A 1 107 ? 18.037 -3.800 2.083 1.00 88.44 107 THR A CA 1
ATOM 852 C C . THR A 1 107 ? 18.547 -4.698 0.966 1.00 88.44 107 THR A C 1
ATOM 854 O O . THR A 1 107 ? 19.097 -5.772 1.221 1.00 88.44 107 THR A O 1
ATOM 857 N N . ILE A 1 108 ? 18.341 -4.280 -0.278 1.00 82.69 108 ILE A N 1
ATOM 858 C CA . ILE A 1 108 ? 18.893 -4.973 -1.439 1.00 82.69 108 ILE A CA 1
ATOM 859 C C . ILE A 1 108 ? 20.379 -4.627 -1.495 1.00 82.69 108 ILE A C 1
ATOM 861 O O . ILE A 1 108 ? 20.750 -3.459 -1.592 1.00 82.69 108 ILE A O 1
ATOM 865 N N . LYS A 1 109 ? 21.241 -5.641 -1.381 1.00 88.50 109 LYS A N 1
ATOM 866 C CA . LYS A 1 109 ? 22.678 -5.447 -1.592 1.00 88.50 109 LYS A CA 1
ATOM 867 C C . LYS A 1 109 ? 22.911 -5.116 -3.060 1.00 88.50 109 LYS A C 1
ATOM 869 O O . LYS A 1 109 ? 22.269 -5.712 -3.926 1.00 88.50 109 LYS A O 1
ATOM 874 N N . SER A 1 110 ? 23.846 -4.211 -3.329 1.00 78.62 110 SER A N 1
ATOM 875 C CA . SER A 1 110 ? 24.295 -3.965 -4.693 1.00 78.62 110 SER A CA 1
ATOM 876 C C . SER A 1 110 ? 24.734 -5.284 -5.329 1.00 78.62 110 SER A C 1
ATOM 878 O O . SER A 1 110 ? 25.441 -6.091 -4.714 1.00 78.62 110 SER A O 1
ATOM 880 N N . LEU A 1 111 ? 24.263 -5.531 -6.552 1.00 78.19 111 LEU A N 1
ATOM 881 C CA . LEU A 1 111 ? 24.723 -6.680 -7.319 1.00 78.19 111 LEU A CA 1
ATOM 882 C C . LEU A 1 111 ? 26.226 -6.509 -7.580 1.00 78.19 111 LEU A C 1
ATOM 884 O O . LEU A 1 111 ? 26.658 -5.392 -7.888 1.00 78.19 111 LEU A O 1
ATOM 888 N N . PRO A 1 112 ? 27.035 -7.577 -7.453 1.00 80.56 112 PRO A N 1
ATOM 889 C CA . PRO A 1 112 ? 28.438 -7.501 -7.815 1.00 80.56 112 PRO A CA 1
ATOM 890 C C . PRO A 1 112 ? 28.538 -7.064 -9.274 1.00 80.56 112 PRO A C 1
ATOM 892 O O . PRO A 1 112 ? 27.843 -7.586 -10.149 1.00 80.56 112 PRO A O 1
ATOM 895 N N . GLN A 1 113 ? 29.382 -6.072 -9.529 1.00 72.62 113 GLN A N 1
ATOM 896 C CA . GLN A 1 113 ? 29.600 -5.579 -10.875 1.00 72.62 113 GLN A CA 1
ATOM 897 C C . GLN A 1 113 ? 30.352 -6.666 -11.660 1.00 72.62 113 GLN A C 1
ATOM 899 O O . GLN A 1 113 ? 31.536 -6.886 -11.434 1.00 72.62 113 GLN A O 1
ATOM 904 N N . VAL A 1 114 ? 29.646 -7.393 -12.533 1.00 69.94 114 VAL A N 1
ATOM 905 C CA . VAL A 1 114 ? 30.207 -8.545 -13.276 1.00 69.94 114 VAL A CA 1
ATOM 906 C C . VAL A 1 114 ? 31.189 -8.100 -14.363 1.00 69.94 114 VAL A C 1
ATOM 908 O O . VAL A 1 114 ? 32.061 -8.859 -14.771 1.00 69.94 114 VAL A O 1
ATOM 911 N N . TYR A 1 115 ? 31.060 -6.855 -14.814 1.00 64.94 115 TYR A N 1
ATOM 912 C CA . TYR A 1 115 ? 31.900 -6.286 -15.852 1.00 64.94 115 TYR A CA 1
ATOM 913 C C . TYR A 1 115 ? 32.677 -5.096 -15.312 1.00 64.94 115 TYR A C 1
ATOM 915 O O . TYR A 1 115 ? 32.099 -4.172 -14.729 1.00 64.94 115 TYR A O 1
ATOM 923 N N . GLU A 1 116 ? 33.983 -5.086 -15.567 1.00 64.38 116 GLU A N 1
ATOM 924 C CA . GLU A 1 116 ? 34.766 -3.858 -15.500 1.00 64.38 116 GLU A CA 1
ATOM 925 C C . GLU A 1 116 ? 34.092 -2.793 -16.375 1.00 64.38 116 GLU A C 1
ATOM 927 O O . GLU A 1 116 ? 33.407 -3.111 -17.352 1.00 64.38 116 GLU A O 1
ATOM 932 N N . LYS A 1 117 ? 34.208 -1.515 -15.998 1.00 63.22 117 LYS A N 1
ATOM 933 C CA . LYS A 1 117 ? 33.601 -0.432 -16.780 1.00 63.22 117 LYS A CA 1
ATOM 934 C C . LYS A 1 117 ? 34.112 -0.536 -18.222 1.00 63.22 117 LYS A C 1
ATOM 936 O O . LYS A 1 117 ? 35.283 -0.281 -18.471 1.00 63.22 117 LYS A O 1
ATOM 941 N N . PHE A 1 118 ? 33.226 -0.890 -19.156 1.00 50.41 118 PHE A N 1
ATOM 942 C CA . PHE A 1 118 ? 33.568 -1.101 -20.570 1.00 50.41 118 PHE A CA 1
ATOM 943 C C . PHE A 1 118 ? 34.151 0.141 -21.263 1.00 50.41 118 PHE A C 1
ATOM 945 O O . PHE A 1 118 ? 34.720 0.032 -22.343 1.00 50.41 118 PHE A O 1
ATOM 952 N N . PHE A 1 119 ? 34.029 1.318 -20.648 1.00 56.69 119 PHE A N 1
ATOM 953 C CA . PHE A 1 119 ? 34.538 2.575 -21.176 1.00 56.69 119 PHE A CA 1
ATOM 954 C C . PHE A 1 119 ? 35.559 3.143 -20.186 1.00 56.69 119 PHE A C 1
ATOM 956 O O . PHE A 1 119 ? 35.210 3.442 -19.040 1.00 56.69 119 PHE A O 1
ATOM 963 N N . LYS A 1 120 ? 36.823 3.236 -20.629 1.00 54.72 120 LYS A N 1
ATOM 964 C CA . LYS A 1 120 ? 37.950 3.785 -19.848 1.00 54.72 120 LYS A CA 1
ATOM 965 C C . LYS A 1 120 ? 37.684 5.230 -19.430 1.00 54.72 120 LYS A C 1
ATOM 967 O O . LYS A 1 120 ? 37.954 5.597 -18.291 1.00 54.72 120 LYS A O 1
ATOM 972 N N . ASP A 1 121 ? 37.029 5.973 -20.311 1.00 49.84 121 ASP A N 1
ATOM 973 C CA . ASP A 1 121 ? 36.542 7.317 -20.053 1.00 49.84 121 ASP A CA 1
ATOM 974 C C . ASP A 1 121 ? 35.059 7.219 -19.724 1.00 49.84 121 ASP A C 1
ATOM 976 O O . ASP A 1 121 ? 34.178 7.347 -20.574 1.00 49.84 121 ASP A O 1
ATOM 980 N N . GLY A 1 122 ? 34.776 6.895 -18.461 1.00 53.06 122 GLY A N 1
ATOM 981 C CA . GLY A 1 122 ? 33.429 7.044 -17.934 1.00 53.06 122 GLY A CA 1
ATOM 982 C C . GLY A 1 122 ? 32.942 8.445 -18.285 1.00 53.06 122 GLY A C 1
ATOM 983 O O . GLY A 1 122 ? 33.583 9.436 -17.946 1.00 53.06 122 GLY A O 1
ATOM 984 N N . THR A 1 123 ? 31.837 8.527 -19.005 1.00 55.50 123 THR A N 1
ATOM 985 C CA . THR A 1 123 ? 31.274 9.789 -19.452 1.00 55.50 123 THR A CA 1
ATOM 986 C C . THR A 1 123 ? 30.877 10.608 -18.218 1.00 55.50 123 THR A C 1
ATOM 988 O O . THR A 1 123 ? 29.885 10.322 -17.549 1.00 55.50 123 THR A O 1
ATOM 991 N N . THR A 1 124 ? 31.666 11.633 -17.886 1.00 59.56 124 THR A N 1
ATOM 992 C CA . THR A 1 124 ? 31.470 12.509 -16.710 1.00 59.56 124 THR A CA 1
ATOM 993 C C . THR A 1 124 ? 30.108 13.204 -16.699 1.00 59.56 124 THR A C 1
ATOM 995 O O . THR A 1 124 ? 29.645 13.655 -15.655 1.00 59.56 124 THR A O 1
ATOM 998 N N . ASN A 1 125 ? 29.446 13.244 -17.855 1.00 60.38 125 ASN A N 1
ATOM 999 C CA . ASN A 1 125 ? 28.171 13.915 -18.070 1.00 60.38 125 ASN A CA 1
ATOM 1000 C C . ASN A 1 125 ? 26.941 13.090 -17.654 1.00 60.38 125 ASN A C 1
ATOM 1002 O O . ASN A 1 125 ? 25.835 13.628 -17.650 1.00 60.38 125 ASN A O 1
ATOM 1006 N N . TYR A 1 126 ? 27.089 11.808 -17.299 1.00 61.00 126 TYR A N 1
ATOM 1007 C CA . TYR A 1 126 ? 25.943 10.989 -16.900 1.00 61.00 126 TYR A CA 1
ATOM 1008 C C . TYR A 1 126 ? 25.780 11.012 -15.386 1.00 61.00 126 TYR A C 1
ATOM 1010 O O . TYR A 1 126 ? 26.616 10.506 -14.633 1.00 61.00 126 TYR A O 1
ATOM 1018 N N . LYS A 1 127 ? 24.659 11.578 -14.933 1.00 64.19 127 LYS A N 1
ATOM 1019 C CA . LYS A 1 127 ? 24.225 11.419 -13.547 1.00 64.19 127 LYS A CA 1
ATOM 1020 C C . LYS A 1 127 ? 23.939 9.941 -13.296 1.00 64.19 127 LYS A C 1
ATOM 1022 O O . LYS A 1 127 ? 23.292 9.285 -14.112 1.00 64.19 127 LYS A O 1
ATOM 1027 N N . LYS A 1 128 ? 24.429 9.420 -12.169 1.00 67.25 128 LYS A N 1
ATOM 1028 C CA . LYS A 1 128 ? 24.005 8.100 -11.701 1.00 67.25 128 LYS A CA 1
ATOM 1029 C C . LYS A 1 128 ? 22.497 8.136 -11.475 1.00 67.25 128 LYS A C 1
ATOM 1031 O O . LYS A 1 128 ? 21.984 9.097 -10.910 1.00 67.25 128 LYS A O 1
ATOM 1036 N N . TYR A 1 129 ? 21.825 7.098 -11.944 1.00 69.69 129 TYR A N 1
ATOM 1037 C CA . TYR A 1 129 ? 20.426 6.863 -11.633 1.00 69.69 129 TYR A CA 1
ATOM 1038 C C . TYR A 1 129 ? 20.291 6.529 -10.147 1.00 69.69 129 TYR A C 1
ATOM 1040 O O . TYR A 1 129 ? 21.152 5.846 -9.592 1.00 69.69 129 TYR A O 1
ATOM 1048 N N . GLU A 1 130 ? 19.231 7.019 -9.514 1.00 72.19 130 GLU A N 1
ATOM 1049 C CA . GLU A 1 130 ? 18.900 6.627 -8.147 1.00 72.19 130 GLU A CA 1
ATOM 1050 C C . GLU A 1 130 ? 18.425 5.166 -8.142 1.00 72.19 130 GLU A C 1
ATOM 1052 O O . GLU A 1 130 ? 17.547 4.790 -8.922 1.00 72.19 130 GLU A O 1
ATOM 1057 N N . ASP A 1 131 ? 18.975 4.338 -7.251 1.00 63.59 131 ASP A N 1
ATOM 1058 C CA . ASP A 1 131 ? 18.704 2.888 -7.206 1.00 63.59 131 ASP A CA 1
ATOM 1059 C C . ASP A 1 131 ? 17.231 2.549 -6.892 1.00 63.59 131 ASP A C 1
ATOM 1061 O O . ASP A 1 131 ? 16.780 1.420 -7.093 1.00 63.59 131 ASP A O 1
ATOM 1065 N N . ASN A 1 132 ? 16.464 3.516 -6.382 1.00 65.44 132 ASN A N 1
ATOM 1066 C CA . ASN A 1 132 ? 15.056 3.368 -6.014 1.00 65.44 132 ASN A CA 1
ATOM 1067 C C . ASN A 1 132 ? 14.076 3.823 -7.111 1.00 65.44 132 ASN A C 1
ATOM 1069 O O . ASN A 1 132 ? 12.868 3.855 -6.864 1.00 65.44 132 ASN A O 1
ATOM 1073 N N . GLN A 1 133 ? 14.567 4.183 -8.299 1.00 62.38 133 GLN A N 1
ATOM 1074 C CA . GLN A 1 133 ? 13.751 4.646 -9.419 1.00 62.38 133 GLN A CA 1
ATOM 1075 C C . GLN A 1 133 ? 13.959 3.764 -10.652 1.00 62.38 133 GLN A C 1
ATOM 1077 O O . GLN A 1 133 ? 15.063 3.322 -10.961 1.00 62.38 133 GLN A O 1
ATOM 1082 N N . ILE A 1 134 ? 12.875 3.516 -11.388 1.00 60.38 134 ILE A N 1
ATOM 1083 C CA . ILE A 1 134 ? 12.934 2.863 -12.698 1.00 60.38 134 ILE A CA 1
ATOM 1084 C C . ILE A 1 134 ? 12.765 3.952 -13.745 1.00 60.38 134 ILE A C 1
ATOM 1086 O O . ILE A 1 134 ? 11.676 4.493 -13.922 1.00 60.38 134 ILE A O 1
ATOM 1090 N N . TYR A 1 135 ? 13.854 4.276 -14.433 1.00 54.03 135 TYR A N 1
ATOM 1091 C CA . TYR A 1 135 ? 13.858 5.281 -15.487 1.00 54.03 135 TYR A CA 1
ATOM 1092 C C . TYR A 1 135 ? 13.448 4.649 -16.819 1.00 54.03 135 TYR A C 1
ATOM 1094 O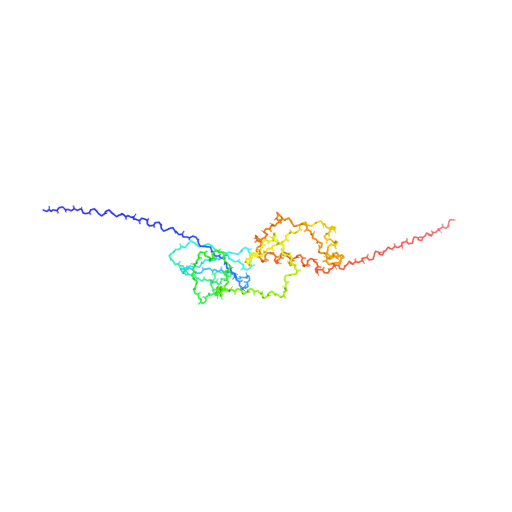 O . TYR A 1 135 ? 13.996 3.624 -17.228 1.00 54.03 135 TYR A O 1
ATOM 1102 N N . THR A 1 136 ? 12.514 5.285 -17.528 1.00 57.56 136 THR A N 1
ATOM 1103 C CA . THR A 1 136 ? 12.280 4.996 -18.948 1.00 57.56 136 THR A CA 1
ATOM 1104 C C . THR A 1 136 ? 13.116 5.971 -19.765 1.00 57.56 136 THR A C 1
ATOM 1106 O O . THR A 1 136 ? 12.900 7.176 -19.706 1.00 57.56 136 THR A O 1
ATOM 1109 N N . VAL A 1 137 ? 14.095 5.463 -20.513 1.00 55.72 137 VAL A N 1
ATOM 1110 C CA . VAL A 1 137 ? 14.926 6.298 -21.388 1.00 55.72 137 VAL A CA 1
ATOM 1111 C C . VAL A 1 137 ? 14.248 6.413 -22.749 1.00 55.72 137 VAL A C 1
ATOM 1113 O O . VAL A 1 137 ? 14.125 5.421 -23.469 1.00 55.72 137 VAL A O 1
ATOM 1116 N N . TYR A 1 138 ? 13.827 7.626 -23.102 1.00 51.47 138 TYR A N 1
ATOM 1117 C CA . TYR A 1 138 ? 13.389 7.965 -24.452 1.00 51.47 138 TYR A CA 1
ATOM 1118 C C . TYR A 1 138 ? 14.561 8.563 -25.219 1.00 51.47 138 TYR A C 1
ATOM 1120 O O . TYR A 1 138 ? 15.054 9.637 -24.890 1.00 51.47 138 TYR A O 1
ATOM 1128 N N . ALA A 1 139 ? 15.016 7.855 -26.247 1.00 58.75 139 ALA A N 1
ATOM 1129 C CA . ALA A 1 139 ? 16.002 8.379 -27.175 1.00 58.75 139 ALA A CA 1
ATOM 1130 C C . ALA A 1 139 ? 15.273 8.846 -28.438 1.00 58.75 139 ALA A C 1
ATOM 1132 O O . ALA A 1 139 ? 14.639 8.044 -29.126 1.00 58.75 139 ALA A O 1
ATOM 1133 N N . LYS A 1 140 ? 15.344 10.146 -28.740 1.00 59.19 140 LYS A N 1
ATOM 1134 C CA . LYS A 1 140 ? 14.944 10.663 -30.049 1.00 59.19 140 LYS A CA 1
ATOM 1135 C C . LYS A 1 140 ? 16.129 10.475 -30.985 1.00 59.19 140 LYS A C 1
ATOM 1137 O O . LYS A 1 140 ? 17.070 11.261 -30.958 1.00 59.19 140 LYS A O 1
ATOM 1142 N N . CYS A 1 141 ? 16.102 9.399 -31.755 1.00 69.69 141 CYS A N 1
ATOM 1143 C CA . CYS A 1 141 ? 17.151 9.109 -32.719 1.00 69.69 141 CYS A CA 1
ATOM 1144 C C . CYS A 1 141 ? 16.705 9.497 -34.127 1.00 69.69 141 CYS A C 1
ATOM 1146 O O . CYS A 1 141 ? 15.529 9.380 -34.467 1.00 69.69 141 CYS A O 1
ATOM 1148 N N . ASP A 1 142 ? 17.667 9.914 -34.943 1.00 82.69 142 ASP A N 1
ATOM 1149 C CA . ASP A 1 142 ? 17.525 9.860 -36.393 1.00 82.69 142 ASP A CA 1
ATOM 1150 C C . ASP A 1 142 ? 17.371 8.387 -36.817 1.00 82.69 142 ASP A C 1
ATOM 1152 O O . ASP A 1 142 ? 18.186 7.544 -36.430 1.00 82.69 142 ASP A O 1
ATOM 1156 N N . GLU A 1 143 ? 16.287 8.049 -37.524 1.00 77.50 143 GLU A N 1
ATOM 1157 C CA . GLU A 1 143 ? 15.942 6.651 -37.827 1.00 77.50 143 GLU A CA 1
ATOM 1158 C C . GLU A 1 143 ? 16.994 5.959 -38.699 1.00 77.50 143 GLU A C 1
ATOM 1160 O O . GLU A 1 143 ? 17.285 4.781 -38.475 1.00 77.50 143 GLU A O 1
ATOM 1165 N N . GLU A 1 144 ? 17.575 6.665 -39.673 1.00 79.75 144 GLU A N 1
ATOM 1166 C CA . GLU A 1 144 ? 18.578 6.096 -40.575 1.00 79.75 144 GLU A CA 1
ATOM 1167 C C . GLU A 1 144 ? 19.885 5.825 -39.830 1.00 79.75 144 GLU A C 1
ATOM 1169 O O . GLU A 1 144 ? 20.394 4.700 -39.858 1.00 79.75 144 GLU A O 1
ATOM 1174 N N . THR A 1 145 ? 20.350 6.807 -39.059 1.00 73.19 145 THR A N 1
ATOM 1175 C CA . THR A 1 145 ? 21.537 6.699 -38.203 1.00 73.19 145 THR A CA 1
ATOM 1176 C C . THR A 1 145 ? 21.363 5.589 -37.167 1.00 73.19 145 THR A C 1
ATOM 1178 O O . THR A 1 145 ? 22.256 4.765 -36.965 1.00 73.19 145 THR A O 1
ATOM 1181 N N . TYR A 1 146 ? 20.190 5.500 -36.532 1.00 75.19 146 TYR A N 1
ATOM 1182 C CA . TYR A 1 146 ? 19.887 4.433 -35.578 1.00 75.19 146 TYR A CA 1
ATOM 1183 C C . TYR A 1 146 ? 19.872 3.057 -36.239 1.00 75.19 146 TYR A C 1
ATOM 1185 O O . TYR A 1 146 ? 20.354 2.084 -35.660 1.00 75.19 146 TYR A O 1
ATOM 1193 N N . LYS A 1 147 ? 19.319 2.948 -37.448 1.00 77.06 147 LYS A N 1
ATOM 1194 C CA . LYS A 1 147 ? 19.296 1.693 -38.198 1.00 77.06 147 LYS A CA 1
ATOM 1195 C C . LYS A 1 147 ? 20.713 1.241 -38.532 1.00 77.06 147 LYS A C 1
ATOM 1197 O O . LYS A 1 147 ? 21.007 0.058 -38.373 1.00 77.06 147 LYS A O 1
ATOM 1202 N N . GLU A 1 148 ? 21.590 2.157 -38.926 1.00 77.38 148 GLU A N 1
ATOM 1203 C CA . GLU A 1 148 ? 23.000 1.851 -39.149 1.00 77.38 148 GLU A CA 1
ATOM 1204 C C . GLU A 1 148 ? 23.691 1.406 -37.855 1.00 77.38 148 GLU A C 1
ATOM 1206 O O . GLU A 1 148 ? 24.248 0.313 -37.819 1.00 77.38 148 GLU A O 1
ATOM 1211 N N . LEU A 1 149 ? 23.541 2.157 -36.763 1.00 72.88 149 LEU A N 1
ATOM 1212 C CA . LEU A 1 149 ? 24.065 1.816 -35.434 1.00 72.88 149 LEU A CA 1
ATOM 1213 C C . LEU A 1 149 ? 23.585 0.464 -34.911 1.00 72.88 149 LEU A C 1
ATOM 1215 O O . LEU A 1 149 ? 24.348 -0.299 -34.324 1.00 72.88 149 LEU A O 1
ATOM 1219 N N . LYS A 1 150 ? 22.307 0.152 -35.117 1.00 74.88 150 LYS A N 1
ATOM 1220 C CA . LYS A 1 150 ? 21.692 -1.094 -34.663 1.00 74.88 150 LYS A CA 1
ATOM 1221 C C . LYS A 1 150 ? 22.342 -2.313 -35.314 1.00 74.88 150 LYS A C 1
ATOM 1223 O O . LYS A 1 150 ? 22.480 -3.342 -34.657 1.00 74.88 150 LYS A O 1
ATOM 1228 N N . TYR A 1 151 ? 22.699 -2.215 -36.594 1.00 77.69 151 TYR A N 1
ATOM 1229 C CA . TYR A 1 151 ? 23.287 -3.324 -37.352 1.00 77.69 151 TYR A CA 1
ATOM 1230 C C . TYR A 1 151 ? 24.815 -3.238 -37.470 1.00 77.69 151 TYR A C 1
ATOM 1232 O O . TYR A 1 151 ? 25.449 -4.235 -37.809 1.00 77.69 151 TYR A O 1
ATOM 1240 N N . LYS A 1 152 ? 25.406 -2.082 -37.156 1.00 79.62 152 LYS A N 1
ATOM 1241 C CA . LYS A 1 152 ? 26.846 -1.804 -37.135 1.00 79.62 152 LYS A CA 1
ATOM 1242 C C . LYS A 1 152 ? 27.192 -0.963 -35.893 1.00 79.62 152 LYS A C 1
ATOM 1244 O O . LYS A 1 152 ? 27.489 0.225 -36.004 1.00 79.62 152 LYS A O 1
ATOM 1249 N N . PRO A 1 153 ? 27.136 -1.557 -34.689 1.00 63.50 153 PRO A N 1
ATOM 1250 C CA . PRO A 1 153 ? 27.323 -0.816 -33.436 1.00 63.50 153 PRO A CA 1
ATOM 1251 C C . PRO A 1 153 ? 28.764 -0.339 -33.213 1.00 63.50 153 PRO A C 1
ATOM 1253 O O . PRO A 1 153 ? 29.017 0.475 -32.327 1.00 63.50 153 PRO A O 1
ATOM 1256 N N . LEU A 1 154 ? 29.706 -0.858 -33.999 1.00 71.38 154 LEU A N 1
ATOM 1257 C CA . LEU A 1 154 ? 31.117 -0.515 -33.967 1.00 71.38 154 LEU A CA 1
ATOM 1258 C C . LEU A 1 154 ? 31.503 -0.005 -35.353 1.00 71.38 154 LEU A C 1
ATOM 1260 O O . LEU A 1 154 ? 31.170 -0.644 -36.355 1.00 71.38 154 LEU A O 1
ATOM 1264 N N . LEU A 1 155 ? 32.202 1.127 -35.401 1.00 67.44 155 LEU A N 1
ATOM 1265 C CA . LEU A 1 155 ? 32.955 1.507 -36.592 1.00 67.44 155 LEU A CA 1
ATOM 1266 C C . LEU A 1 155 ? 34.185 0.594 -36.704 1.00 67.44 155 LEU A C 1
ATOM 1268 O O . LEU A 1 155 ? 34.535 -0.119 -35.753 1.00 67.44 155 LEU A O 1
ATOM 1272 N N . GLU A 1 156 ? 34.827 0.590 -37.873 1.00 70.94 156 GLU A N 1
ATOM 1273 C CA . GLU A 1 156 ? 36.127 -0.066 -38.036 1.00 70.94 156 GLU A CA 1
ATOM 1274 C C . GLU A 1 156 ? 37.071 0.385 -36.900 1.00 70.94 156 GLU A C 1
ATOM 1276 O O . GLU A 1 156 ? 37.023 1.532 -36.459 1.00 70.94 156 GLU A O 1
ATOM 1281 N N . GLU A 1 157 ? 37.856 -0.552 -36.356 1.00 66.62 157 GLU A N 1
ATOM 1282 C CA . GLU A 1 157 ? 38.758 -0.342 -35.204 1.00 66.62 157 GLU A CA 1
ATOM 1283 C C . GLU A 1 157 ? 38.110 -0.146 -33.814 1.00 66.62 157 GLU A C 1
ATOM 1285 O O . GLU A 1 157 ? 38.736 0.405 -32.911 1.00 66.62 157 GLU A O 1
ATOM 1290 N N . TYR A 1 158 ? 36.901 -0.669 -33.571 1.00 55.28 158 TYR A N 1
ATOM 1291 C CA . TYR A 1 158 ? 36.255 -0.651 -32.239 1.00 55.28 158 TYR A CA 1
ATOM 1292 C C . TYR A 1 158 ? 35.910 0.753 -31.713 1.00 55.28 158 TYR A C 1
ATOM 1294 O O . TYR A 1 158 ? 35.625 0.920 -30.523 1.00 55.28 158 TYR A O 1
ATOM 1302 N N . VAL A 1 159 ? 35.886 1.768 -32.581 1.00 62.00 159 VAL A N 1
ATOM 1303 C CA . VAL A 1 159 ? 35.430 3.106 -32.200 1.00 62.00 159 VAL A CA 1
ATOM 1304 C C . VAL A 1 159 ? 33.911 3.081 -32.056 1.00 62.00 159 VAL A C 1
ATOM 1306 O O . VAL A 1 159 ? 33.171 2.709 -32.972 1.00 62.00 159 VAL A O 1
ATOM 1309 N N . LYS A 1 160 ? 33.437 3.456 -30.866 1.00 54.97 160 LYS A N 1
ATOM 1310 C CA . LYS A 1 160 ? 32.011 3.555 -30.572 1.00 54.97 160 LYS A CA 1
ATOM 1311 C C . LYS A 1 160 ? 31.426 4.692 -31.396 1.00 54.97 160 LYS A C 1
ATOM 1313 O O . LYS A 1 160 ? 31.879 5.828 -31.305 1.00 54.97 160 LYS A O 1
ATOM 1318 N N . ASN A 1 161 ? 30.396 4.386 -32.168 1.00 58.12 161 ASN A N 1
ATOM 1319 C CA . ASN A 1 161 ? 29.631 5.410 -32.852 1.00 58.12 161 ASN A CA 1
ATOM 1320 C C . ASN A 1 161 ? 28.726 6.093 -31.804 1.00 58.12 161 ASN A C 1
ATOM 1322 O O . ASN A 1 161 ? 27.755 5.506 -31.317 1.00 58.12 161 ASN A O 1
ATOM 1326 N N . GLU A 1 162 ? 29.138 7.273 -31.335 1.00 58.75 162 GLU A N 1
ATOM 1327 C CA . GLU A 1 162 ? 28.429 8.022 -30.298 1.00 58.75 162 GLU A CA 1
ATOM 1328 C C . GLU A 1 162 ? 27.340 8.895 -30.918 1.00 58.75 162 GLU A C 1
ATOM 1330 O O . GLU A 1 162 ? 27.610 9.796 -31.708 1.00 58.75 162 GLU A O 1
ATOM 1335 N N . VAL A 1 163 ? 26.091 8.659 -30.518 1.00 58.78 163 VAL A N 1
ATOM 1336 C CA . VAL A 1 163 ? 25.002 9.601 -30.785 1.00 58.78 163 VAL A CA 1
ATOM 1337 C C . VAL A 1 163 ? 25.001 10.636 -29.671 1.00 58.78 163 VAL A C 1
ATOM 1339 O O . VAL A 1 163 ? 25.039 10.275 -28.492 1.00 58.78 163 VAL A O 1
ATOM 1342 N N . GLY A 1 164 ? 24.940 11.915 -30.042 1.00 61.59 164 GLY A N 1
ATOM 1343 C CA . GLY A 1 164 ? 24.790 13.008 -29.087 1.00 61.59 164 GLY A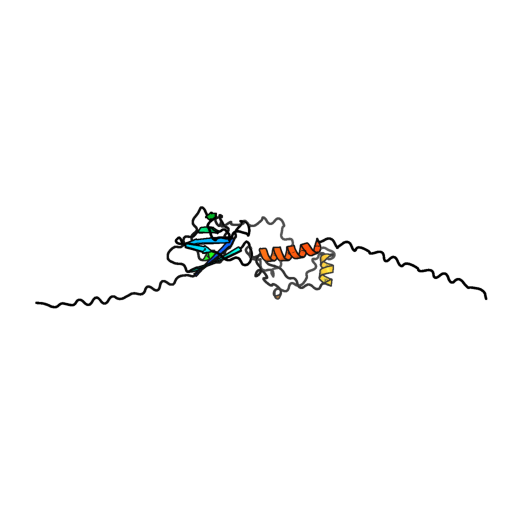 CA 1
ATOM 1344 C C . GLY A 1 164 ? 23.594 12.766 -28.165 1.00 61.59 164 GLY A C 1
ATOM 1345 O O . GLY A 1 164 ? 22.479 12.517 -28.621 1.00 61.59 164 GLY A O 1
ATOM 1346 N N . TYR A 1 165 ? 23.841 12.809 -26.859 1.00 53.97 165 TYR A N 1
ATOM 1347 C CA . TYR A 1 165 ? 22.813 12.645 -25.841 1.00 53.97 165 TYR A CA 1
ATOM 1348 C C . TYR A 1 165 ? 22.254 14.012 -25.436 1.00 53.97 165 TYR A C 1
ATOM 1350 O O . TYR A 1 165 ? 23.002 14.865 -24.959 1.00 53.97 165 TYR A O 1
ATOM 1358 N N . ASP A 1 166 ? 20.943 14.211 -25.595 1.00 67.88 166 ASP A N 1
ATOM 1359 C CA . ASP A 1 166 ? 20.251 15.410 -25.117 1.00 67.88 166 ASP A CA 1
ATOM 1360 C C . ASP A 1 166 ? 19.552 15.127 -23.782 1.00 67.88 166 ASP A C 1
ATOM 1362 O O . ASP A 1 166 ? 18.534 14.433 -23.713 1.00 67.88 166 ASP A O 1
ATOM 1366 N N . VAL A 1 167 ? 20.106 15.692 -22.707 1.00 63.31 167 VAL A N 1
ATOM 1367 C CA . VAL A 1 167 ? 19.582 15.567 -21.340 1.00 63.31 167 VAL A CA 1
ATOM 1368 C C . VAL A 1 167 ? 18.171 16.149 -21.191 1.00 63.31 167 VAL A C 1
ATOM 1370 O O . VAL A 1 167 ? 17.429 15.719 -20.312 1.00 63.31 167 VAL A O 1
ATOM 1373 N N . ASN A 1 168 ? 17.762 17.081 -22.058 1.00 71.44 168 ASN A N 1
ATOM 1374 C CA . ASN A 1 168 ? 16.434 17.698 -22.002 1.00 71.44 168 ASN A CA 1
ATOM 1375 C C . ASN A 1 168 ? 15.319 16.753 -22.474 1.00 71.44 168 ASN A C 1
ATOM 1377 O O . ASN A 1 168 ? 14.143 17.050 -22.279 1.00 71.44 168 ASN A O 1
ATOM 1381 N N . LEU A 1 169 ? 15.674 15.614 -23.078 1.00 61.16 169 LEU A N 1
ATOM 1382 C CA . LEU A 1 169 ? 14.730 14.579 -23.504 1.00 61.16 169 LEU A CA 1
ATOM 1383 C C . LEU A 1 169 ? 14.511 13.485 -22.446 1.00 61.16 169 LEU A C 1
ATOM 1385 O O . LEU A 1 169 ? 13.726 12.563 -22.676 1.00 61.16 169 LEU A O 1
ATOM 1389 N N . LEU A 1 170 ? 15.166 13.570 -21.279 1.00 55.31 170 LEU A N 1
ATOM 1390 C CA . LEU A 1 170 ? 14.848 12.712 -20.137 1.00 55.31 170 LEU A CA 1
ATOM 1391 C C . LEU A 1 170 ? 13.464 13.063 -19.590 1.00 55.31 170 LEU A C 1
ATOM 1393 O O . LEU A 1 170 ? 13.305 13.971 -18.776 1.00 55.31 170 LEU A O 1
ATOM 1397 N N . VAL A 1 171 ? 12.466 12.290 -19.999 1.00 58.22 171 VAL A N 1
ATOM 1398 C CA . VAL A 1 171 ? 11.137 12.326 -19.394 1.00 58.22 171 VAL A CA 1
ATOM 1399 C C . VAL A 1 171 ? 11.064 11.238 -18.330 1.00 58.22 171 VAL A C 1
ATOM 1401 O O . VAL A 1 171 ? 11.221 10.051 -18.623 1.00 58.22 171 VAL A O 1
ATOM 1404 N N . ASN A 1 172 ? 10.836 11.638 -17.078 1.00 53.38 172 ASN A N 1
ATOM 1405 C CA . ASN A 1 172 ? 10.521 10.698 -16.010 1.00 53.38 172 ASN A CA 1
ATOM 1406 C C . ASN A 1 172 ? 9.078 10.206 -16.176 1.00 53.38 172 ASN A C 1
ATOM 1408 O O . ASN A 1 172 ? 8.152 10.751 -15.588 1.00 53.38 172 ASN A O 1
ATOM 1412 N N . ASP A 1 173 ? 8.908 9.159 -16.973 1.00 51.91 173 ASP A N 1
ATOM 1413 C CA . ASP A 1 173 ? 7.604 8.548 -17.253 1.00 51.91 173 ASP A CA 1
ATOM 1414 C C . ASP A 1 173 ? 7.121 7.596 -16.141 1.00 51.91 173 ASP A C 1
ATOM 1416 O O . ASP A 1 173 ? 6.181 6.821 -16.327 1.00 51.91 173 ASP A O 1
ATOM 1420 N N . ALA A 1 174 ? 7.758 7.632 -14.963 1.00 51.28 174 ALA A N 1
ATOM 1421 C CA . ALA A 1 174 ? 7.394 6.806 -13.812 1.00 51.28 174 ALA A CA 1
ATOM 1422 C C . ALA A 1 174 ? 6.047 7.189 -13.167 1.00 51.28 174 ALA A C 1
ATOM 1424 O O . ALA A 1 174 ? 5.664 6.587 -12.163 1.00 51.28 174 ALA A O 1
ATOM 1425 N N . GLU A 1 175 ? 5.305 8.146 -13.732 1.00 51.41 175 GLU A N 1
ATOM 1426 C CA . GLU A 1 175 ? 3.926 8.434 -13.324 1.00 51.41 175 GLU A CA 1
ATOM 1427 C C . GLU A 1 175 ? 3.006 7.215 -13.553 1.00 51.41 175 GLU A C 1
ATOM 1429 O O . GLU A 1 175 ? 2.077 6.967 -12.783 1.00 51.41 175 GLU A O 1
ATOM 1434 N N . PHE A 1 176 ? 3.337 6.362 -14.531 1.00 49.09 176 PHE A N 1
ATOM 1435 C CA . PHE A 1 176 ? 2.685 5.074 -14.760 1.00 49.09 176 PHE A CA 1
ATOM 1436 C C . PHE A 1 176 ? 3.471 3.972 -14.044 1.00 49.09 176 PHE A C 1
ATOM 1438 O O . PHE A 1 176 ? 4.380 3.366 -14.613 1.00 49.09 176 PHE A O 1
ATOM 1445 N N . GLY A 1 177 ? 3.157 3.723 -12.771 1.00 50.75 177 GLY A N 1
ATOM 1446 C CA . GLY A 1 177 ? 3.861 2.732 -11.950 1.00 50.75 177 GLY A CA 1
ATOM 1447 C C . GLY A 1 177 ? 4.093 1.381 -12.657 1.00 50.75 177 GLY A C 1
ATOM 1448 O O . GLY A 1 177 ? 3.319 0.977 -13.524 1.00 50.75 177 GLY A O 1
ATOM 1449 N N . LEU A 1 178 ? 5.147 0.659 -12.245 1.00 50.31 178 LEU A N 1
ATOM 1450 C CA . LEU A 1 178 ? 5.637 -0.643 -12.757 1.00 50.31 178 LEU A CA 1
ATOM 1451 C C . LEU A 1 178 ? 4.586 -1.560 -13.408 1.00 50.31 178 LEU A C 1
ATOM 1453 O O . LEU A 1 178 ? 4.829 -2.171 -14.446 1.00 50.31 178 LEU A O 1
ATOM 1457 N N . LYS A 1 179 ? 3.411 -1.671 -12.787 1.00 49.12 179 LYS A N 1
ATOM 1458 C CA . LYS A 1 179 ? 2.328 -2.546 -13.227 1.00 49.12 179 LYS A CA 1
ATOM 1459 C C . LYS A 1 179 ? 1.676 -2.097 -14.537 1.00 49.12 179 LYS A C 1
ATOM 1461 O O . LYS A 1 179 ? 1.482 -2.923 -15.424 1.00 49.12 179 LYS A O 1
ATOM 1466 N N . GLN A 1 180 ? 1.409 -0.802 -14.683 1.00 50.31 180 GLN A N 1
ATOM 1467 C CA . GLN A 1 180 ? 0.800 -0.228 -15.883 1.00 50.31 180 GLN A CA 1
ATOM 1468 C C . GLN A 1 180 ? 1.776 -0.284 -17.066 1.00 50.31 180 GLN A C 1
ATOM 1470 O O . GLN A 1 180 ? 1.383 -0.569 -18.196 1.00 50.31 180 GLN A O 1
ATOM 1475 N N . TRP A 1 181 ? 3.074 -0.134 -16.789 1.00 51.84 181 TRP A N 1
ATOM 1476 C CA . TRP A 1 181 ? 4.136 -0.278 -17.783 1.00 51.84 181 TRP A CA 1
ATOM 1477 C C . TRP A 1 181 ? 4.278 -1.721 -18.298 1.00 51.84 181 TRP A C 1
ATOM 1479 O O . TRP A 1 181 ? 4.342 -1.945 -19.510 1.00 51.84 181 TRP A O 1
ATOM 1489 N N . ILE A 1 182 ? 4.260 -2.718 -17.402 1.00 57.41 182 ILE A N 1
ATOM 1490 C CA . ILE A 1 182 ? 4.264 -4.147 -17.771 1.00 57.41 182 ILE A CA 1
ATOM 1491 C C . ILE A 1 182 ? 3.011 -4.503 -18.580 1.00 57.41 182 ILE A C 1
ATOM 1493 O O . ILE A 1 182 ? 3.098 -5.227 -19.573 1.00 57.41 182 ILE A O 1
ATOM 1497 N N . GLU A 1 183 ? 1.846 -3.985 -18.201 1.00 61.47 183 GLU A N 1
ATOM 1498 C CA . GLU A 1 183 ? 0.584 -4.248 -18.894 1.00 61.47 183 GLU A CA 1
ATOM 1499 C C . GLU A 1 183 ? 0.568 -3.633 -20.304 1.00 61.47 183 GLU A C 1
ATOM 1501 O O . GLU A 1 183 ? 0.262 -4.318 -21.282 1.00 61.47 183 GLU A O 1
ATOM 1506 N N . MET A 1 184 ? 1.038 -2.391 -20.449 1.00 61.59 184 MET A N 1
ATOM 1507 C CA . MET A 1 184 ? 1.152 -1.714 -21.741 1.00 61.59 184 MET A CA 1
ATOM 1508 C C . MET A 1 184 ? 2.157 -2.410 -22.677 1.00 61.59 184 MET A C 1
ATOM 1510 O O . MET A 1 184 ? 1.851 -2.667 -23.846 1.00 61.59 184 MET A O 1
ATOM 1514 N N . ARG A 1 185 ? 3.337 -2.791 -22.168 1.00 59.81 185 ARG A N 1
ATOM 1515 C CA . ARG A 1 185 ? 4.369 -3.509 -22.941 1.00 59.81 185 ARG A CA 1
ATOM 1516 C C . ARG A 1 185 ? 3.945 -4.938 -23.285 1.00 59.81 185 ARG A C 1
ATOM 1518 O O . ARG A 1 185 ? 4.141 -5.371 -24.419 1.00 59.81 185 A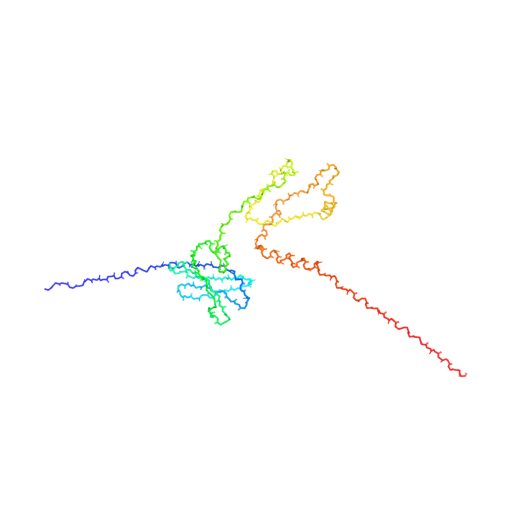RG A O 1
ATOM 1525 N N . SER A 1 186 ? 3.319 -5.665 -22.358 1.00 54.22 186 SER A N 1
ATOM 1526 C CA . SER A 1 186 ? 2.822 -7.025 -22.617 1.00 54.22 186 SER A CA 1
ATOM 1527 C C . SER A 1 186 ? 1.663 -7.039 -23.620 1.00 54.22 186 SER A C 1
ATOM 1529 O O . SER A 1 186 ? 1.616 -7.916 -24.485 1.00 54.22 186 SER A O 1
ATOM 1531 N N . GLY A 1 187 ? 0.779 -6.035 -23.586 1.00 67.44 187 GLY A N 1
ATOM 1532 C CA . GLY A 1 187 ? -0.266 -5.828 -24.590 1.00 67.44 187 GLY A CA 1
ATOM 1533 C C . GLY A 1 187 ? 0.292 -5.552 -25.989 1.00 67.44 187 GLY A C 1
ATOM 1534 O O . GLY A 1 187 ? -0.202 -6.112 -26.970 1.00 67.44 187 GLY A O 1
ATOM 1535 N N . GLN A 1 188 ? 1.358 -4.753 -26.097 1.00 61.66 188 GLN A N 1
ATOM 1536 C CA . GLN A 1 188 ? 2.050 -4.546 -27.372 1.00 61.66 188 GLN A CA 1
ATOM 1537 C C . GLN A 1 188 ? 2.751 -5.817 -27.859 1.00 61.66 188 GLN A C 1
ATOM 1539 O O . GLN A 1 188 ? 2.583 -6.175 -29.022 1.00 61.66 188 GLN A O 1
ATOM 1544 N N . CYS A 1 189 ? 3.443 -6.558 -26.988 1.00 49.25 189 CYS A N 1
ATOM 1545 C CA . CYS A 1 189 ? 4.040 -7.843 -27.359 1.00 49.25 189 CYS A CA 1
ATOM 1546 C C . CYS A 1 189 ? 2.990 -8.821 -27.893 1.00 49.25 189 CYS A C 1
ATOM 1548 O O . CYS A 1 189 ? 3.226 -9.423 -28.935 1.00 49.25 189 CYS A O 1
ATOM 1550 N N . LYS A 1 190 ? 1.800 -8.921 -27.276 1.00 58.12 190 LYS A N 1
ATOM 1551 C CA . LYS A 1 190 ? 0.703 -9.768 -27.786 1.00 58.12 190 LYS A CA 1
ATOM 1552 C C . LYS A 1 190 ? 0.347 -9.457 -29.243 1.00 58.12 190 LYS A C 1
ATOM 1554 O O . LYS A 1 190 ? 0.130 -10.395 -30.004 1.00 58.12 190 LYS A O 1
ATOM 1559 N N . LYS A 1 191 ? 0.364 -8.188 -29.672 1.00 59.00 191 LYS A N 1
ATOM 1560 C CA . LYS A 1 191 ? 0.137 -7.825 -31.086 1.00 59.00 191 LYS A CA 1
ATOM 1561 C C . LYS A 1 191 ? 1.214 -8.381 -32.025 1.00 59.00 191 LYS A C 1
ATOM 1563 O O . LYS A 1 191 ? 0.883 -8.742 -33.146 1.00 59.00 191 LYS A O 1
ATOM 1568 N N . TYR A 1 192 ? 2.460 -8.493 -31.565 1.00 53.34 192 TYR A N 1
ATOM 1569 C CA . TYR A 1 192 ? 3.574 -9.026 -32.357 1.00 53.34 192 TYR A CA 1
ATOM 1570 C C . TYR A 1 192 ? 3.656 -10.556 -32.362 1.00 53.34 192 TYR A C 1
ATOM 1572 O O . TYR A 1 192 ? 4.110 -11.127 -33.348 1.00 53.34 192 TYR A O 1
ATOM 1580 N N . VAL A 1 193 ? 3.208 -11.229 -31.295 1.00 55.53 193 VAL A N 1
ATOM 1581 C CA . VAL A 1 193 ? 3.184 -12.706 -31.234 1.00 55.53 193 VAL A CA 1
ATOM 1582 C C . VAL A 1 193 ? 1.881 -13.315 -31.739 1.00 55.53 193 VAL A C 1
ATOM 1584 O O . VAL A 1 193 ? 1.801 -14.536 -31.854 1.00 55.53 193 VAL A O 1
ATOM 1587 N N . THR A 1 194 ? 0.859 -12.509 -32.053 1.00 55.69 194 THR A N 1
ATOM 1588 C CA . THR A 1 194 ? -0.337 -13.055 -32.699 1.00 55.69 194 THR A CA 1
ATOM 1589 C C . THR A 1 194 ? 0.067 -13.480 -34.113 1.00 55.69 194 THR A C 1
ATOM 1591 O O . THR A 1 194 ? 0.418 -12.609 -34.913 1.00 55.69 194 THR A O 1
ATOM 1594 N N . PRO A 1 195 ? 0.060 -14.785 -34.446 1.00 58.62 195 PRO A N 1
ATOM 1595 C CA . PRO A 1 195 ? 0.450 -15.225 -35.775 1.00 58.62 195 PRO A CA 1
ATOM 1596 C C . PRO A 1 195 ? -0.463 -14.544 -36.801 1.00 58.62 195 PRO A C 1
ATOM 1598 O O . PRO A 1 195 ? -1.669 -14.423 -36.546 1.00 58.62 195 PRO A O 1
ATOM 1601 N N . PRO A 1 196 ? 0.078 -14.072 -37.940 1.00 59.19 196 PRO A N 1
ATOM 1602 C CA . PRO A 1 196 ? -0.735 -13.433 -38.961 1.00 59.19 196 PRO A CA 1
ATOM 1603 C C . PRO A 1 196 ? -1.892 -14.368 -39.306 1.00 59.19 196 PRO A C 1
ATOM 1605 O O . PRO A 1 196 ? -1.682 -15.560 -39.558 1.00 59.19 196 PRO A O 1
ATOM 1608 N N . LYS A 1 197 ? -3.127 -13.843 -39.260 1.00 66.94 197 LYS A N 1
ATOM 1609 C CA . LYS A 1 197 ? -4.313 -14.599 -39.676 1.00 66.94 197 LYS A CA 1
ATOM 1610 C C . LYS A 1 197 ? -3.994 -15.196 -41.040 1.00 66.94 197 LYS A C 1
ATOM 1612 O O . LYS A 1 197 ? -3.679 -14.444 -41.962 1.00 66.94 197 LYS A O 1
ATOM 1617 N N . LYS A 1 198 ? -4.033 -16.531 -41.147 1.00 60.69 198 LYS A N 1
ATOM 1618 C CA . LYS A 1 198 ? -3.841 -17.226 -42.423 1.00 60.69 198 LYS A CA 1
ATOM 1619 C C . LYS A 1 198 ? -4.765 -16.559 -43.431 1.00 60.69 198 LYS A C 1
ATOM 1621 O O . LYS A 1 198 ? -5.983 -16.614 -43.273 1.00 60.69 198 LYS A O 1
ATOM 1626 N N . VAL A 1 199 ? -4.179 -15.879 -44.412 1.00 66.81 199 VAL A N 1
ATOM 1627 C CA . VAL A 1 199 ? -4.934 -15.272 -45.501 1.00 66.81 199 VAL A CA 1
ATOM 1628 C C . VAL A 1 199 ? -5.572 -16.436 -46.240 1.00 66.81 199 VAL A C 1
ATOM 1630 O O . VAL A 1 199 ? -4.887 -17.214 -46.903 1.00 66.81 199 VAL A O 1
ATOM 1633 N N . VAL A 1 200 ? -6.877 -16.618 -46.047 1.00 72.19 200 VAL A N 1
ATOM 1634 C CA . VAL A 1 200 ? -7.645 -17.607 -46.795 1.00 72.19 200 VAL A CA 1
ATOM 1635 C C . VAL A 1 200 ? -7.736 -17.064 -48.211 1.00 72.19 200 VAL A C 1
ATOM 1637 O O . VAL A 1 200 ? -8.574 -16.216 -48.519 1.00 72.19 200 VAL A O 1
ATOM 1640 N N . VAL A 1 201 ? -6.810 -17.503 -49.062 1.00 66.12 201 VAL A N 1
ATOM 1641 C CA . VAL A 1 201 ? -6.837 -17.200 -50.490 1.00 66.12 201 VAL A CA 1
ATOM 1642 C C . VAL A 1 201 ? -8.076 -17.882 -51.052 1.00 66.12 201 VAL A C 1
ATOM 1644 O O . VAL A 1 201 ? -8.087 -19.082 -51.324 1.00 66.12 201 VAL A O 1
ATOM 1647 N N . THR A 1 202 ? -9.154 -17.116 -51.173 1.00 69.44 202 THR A N 1
ATOM 1648 C CA . THR A 1 202 ? -10.382 -17.599 -51.792 1.00 69.44 202 THR A CA 1
ATOM 1649 C C . THR A 1 202 ? -10.114 -17.643 -53.286 1.00 69.44 202 THR A C 1
ATOM 1651 O O . THR A 1 202 ? -10.008 -16.609 -53.943 1.00 69.44 202 THR A O 1
ATOM 1654 N N . LYS A 1 203 ? -9.906 -18.849 -53.815 1.00 66.38 203 LYS A N 1
ATOM 1655 C CA . LYS A 1 203 ? -9.662 -19.065 -55.239 1.00 66.38 203 LYS A CA 1
ATOM 1656 C C . LYS A 1 203 ? -10.936 -18.667 -55.988 1.00 66.38 203 LYS A C 1
ATOM 1658 O O . LYS A 1 203 ? -11.930 -19.387 -55.942 1.00 66.38 203 LYS A O 1
ATOM 1663 N N . VAL A 1 204 ? -10.927 -17.502 -56.633 1.00 70.94 204 VAL A N 1
ATOM 1664 C CA . VAL A 1 204 ? -12.034 -17.060 -57.487 1.00 70.94 204 VAL A CA 1
ATOM 1665 C C . VAL A 1 204 ? -12.049 -17.973 -58.708 1.00 70.94 204 VAL A C 1
ATOM 1667 O O . VAL A 1 204 ? -11.183 -17.889 -59.576 1.00 70.94 204 VAL A O 1
ATOM 1670 N N . VAL A 1 205 ? -12.998 -18.907 -58.744 1.00 75.38 205 VAL A N 1
ATOM 1671 C CA . VAL A 1 205 ? -13.215 -19.767 -59.909 1.00 75.38 205 VAL A CA 1
ATOM 1672 C C . VAL A 1 205 ? -14.097 -19.001 -60.885 1.00 75.38 205 VAL A C 1
ATOM 1674 O O . VAL A 1 205 ? -15.318 -18.950 -60.734 1.00 75.38 205 VAL A O 1
ATOM 1677 N N . THR A 1 206 ? -13.482 -18.390 -61.892 1.00 69.75 206 THR A N 1
ATOM 1678 C CA . THR A 1 206 ? -14.214 -17.756 -62.989 1.00 69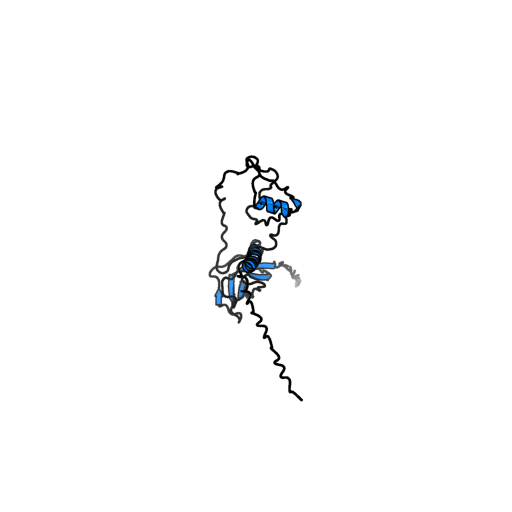.75 206 THR A CA 1
ATOM 1679 C C . THR A 1 206 ? -14.832 -18.848 -63.861 1.00 69.75 206 THR A C 1
ATOM 1681 O O . THR A 1 206 ? -14.128 -19.553 -64.583 1.00 69.75 206 THR A O 1
ATOM 1684 N N . LYS A 1 207 ? -16.156 -19.019 -63.793 1.00 71.19 207 LYS A N 1
ATOM 1685 C CA . LYS A 1 207 ? -16.886 -19.880 -64.733 1.00 71.19 207 LYS A CA 1
ATOM 1686 C C . LYS A 1 207 ? -16.862 -19.236 -66.118 1.00 71.19 207 LYS A C 1
ATOM 1688 O O . LYS A 1 207 ? -17.520 -18.225 -66.344 1.00 71.19 207 LYS A O 1
ATOM 1693 N N . VAL A 1 208 ? -16.129 -19.842 -67.048 1.00 70.38 208 VAL A N 1
ATOM 1694 C CA . VAL A 1 208 ? -16.209 -19.500 -68.471 1.00 70.38 208 VAL A CA 1
ATOM 1695 C C . VAL A 1 208 ? -17.512 -20.082 -69.015 1.00 70.38 208 VAL A C 1
ATOM 1697 O O . VAL A 1 208 ? -17.695 -21.297 -69.041 1.00 70.38 208 VAL A O 1
ATOM 1700 N N . VAL A 1 209 ? -18.444 -19.213 -69.405 1.00 71.69 209 VAL A N 1
ATOM 1701 C CA . VAL A 1 209 ? -19.698 -19.616 -70.051 1.00 71.69 209 VAL A CA 1
ATOM 1702 C C . VAL A 1 209 ? -19.480 -19.602 -71.559 1.00 71.69 209 VAL A C 1
ATOM 1704 O O . VAL A 1 209 ? -19.463 -18.542 -72.183 1.00 71.69 209 VAL A O 1
ATOM 1707 N N . THR A 1 210 ? -19.319 -20.780 -72.155 1.00 65.12 210 THR A N 1
ATOM 1708 C CA . THR A 1 210 ? -19.240 -20.918 -73.612 1.00 65.12 210 THR A CA 1
ATOM 1709 C C . THR A 1 210 ? -20.655 -20.906 -74.188 1.00 65.12 210 THR A C 1
ATOM 1711 O O . THR A 1 210 ? -21.412 -21.862 -74.027 1.00 65.12 210 THR A O 1
ATOM 1714 N N . LYS A 1 211 ? -21.037 -19.810 -74.852 1.00 67.31 211 LYS A N 1
ATOM 1715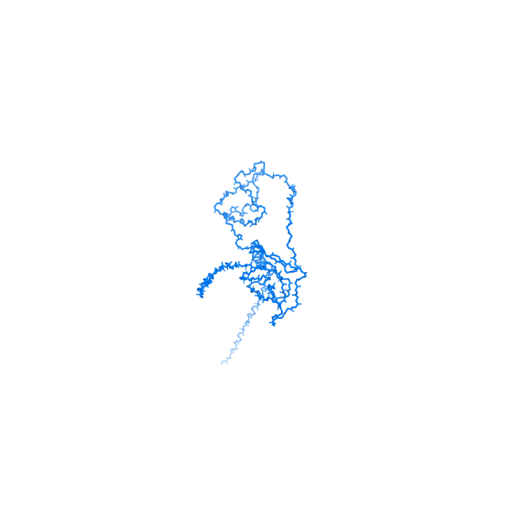 C CA . LYS A 1 211 ? -22.286 -19.737 -75.624 1.00 67.31 211 LYS A CA 1
ATOM 1716 C C . LYS A 1 211 ? -22.130 -20.553 -76.906 1.00 67.31 211 LYS A C 1
ATOM 1718 O O . LYS A 1 211 ? -21.386 -20.164 -77.801 1.00 67.31 211 LYS A O 1
ATOM 1723 N N . VAL A 1 212 ? -22.854 -21.664 -77.002 1.00 63.41 212 VAL A N 1
ATOM 1724 C CA . VAL A 1 212 ? -23.009 -22.405 -78.258 1.00 63.41 212 VAL A CA 1
ATOM 1725 C C . VAL A 1 212 ? -24.082 -21.700 -79.083 1.00 63.41 212 VAL A C 1
ATOM 1727 O O . VAL A 1 212 ? -25.233 -21.605 -78.663 1.00 63.41 212 VAL A O 1
ATOM 1730 N N . VAL A 1 213 ? -23.694 -21.163 -80.238 1.00 64.44 213 VAL A N 1
ATOM 1731 C CA . VAL A 1 213 ? -24.616 -20.549 -81.200 1.00 64.44 213 VAL A CA 1
ATOM 1732 C C . VAL A 1 213 ? -24.945 -21.587 -82.262 1.00 64.44 213 VAL A C 1
ATOM 1734 O O . VAL A 1 213 ? -24.129 -21.876 -83.136 1.00 64.44 213 VAL A O 1
ATOM 1737 N N . THR A 1 214 ? -26.145 -22.151 -82.199 1.00 58.97 214 THR A N 1
ATOM 1738 C CA . THR A 1 214 ? -26.678 -23.019 -83.251 1.00 58.97 214 THR A CA 1
ATOM 1739 C C . THR A 1 214 ? -27.335 -22.151 -84.320 1.00 58.97 214 THR A C 1
ATOM 1741 O O . THR A 1 214 ? -28.325 -21.469 -84.063 1.00 58.97 214 THR A O 1
ATOM 1744 N N . LYS A 1 215 ? -26.765 -22.147 -85.531 1.00 55.59 215 LYS A N 1
ATOM 1745 C CA . LYS A 1 215 ? -27.383 -21.531 -86.711 1.00 55.59 215 LYS A CA 1
ATOM 1746 C C . LYS A 1 215 ? -28.436 -22.477 -87.281 1.00 55.59 215 LYS A C 1
ATOM 1748 O O . LYS A 1 215 ? -28.092 -23.542 -87.787 1.00 55.59 215 LYS A O 1
ATOM 1753 N N . THR A 1 216 ? -29.694 -22.059 -87.250 1.00 55.38 216 THR A N 1
ATOM 1754 C CA . THR A 1 216 ? -30.771 -22.702 -88.010 1.00 55.38 216 THR A CA 1
ATOM 1755 C C . THR A 1 216 ? -30.706 -22.201 -89.453 1.00 55.38 216 THR A C 1
ATOM 1757 O O . THR A 1 216 ? -30.740 -20.994 -89.685 1.00 55.38 216 THR A O 1
ATOM 1760 N N . LYS A 1 217 ? -30.552 -23.116 -90.416 1.00 54.72 217 LYS A N 1
ATOM 1761 C CA . LYS A 1 217 ? -30.648 -22.808 -91.850 1.00 54.72 217 LYS A CA 1
ATOM 1762 C C . LYS A 1 217 ? -32.114 -22.551 -92.213 1.00 54.72 217 LYS A C 1
ATOM 1764 O O . LYS A 1 217 ? -32.959 -23.378 -91.874 1.00 54.72 217 LYS A O 1
ATOM 1769 N N . GLN A 1 218 ? -32.371 -21.426 -92.877 1.00 53.84 218 GLN A N 1
ATOM 1770 C CA . GLN A 1 218 ? -33.551 -21.217 -93.721 1.00 53.84 218 GLN A CA 1
ATOM 1771 C C . GLN A 1 218 ? -33.244 -21.697 -95.136 1.00 53.84 218 GLN A C 1
ATOM 1773 O O . GLN A 1 218 ? -32.057 -21.591 -95.532 1.00 53.84 218 GLN A O 1
#

pLDDT: mean 76.37, std 18.08, range [37.09, 98.69]